Protein AF-A0A7S0SET0-F1 (afdb_monomer_lite)

Organism: NCBI:txid81844

InterPro domains:
  IPR011990 Tetratricopeptide-like helical domain superfamily [SSF48452] (62-204)

Sequence (221 aa):
MAGARSRDELARLFQETVQGADPFAAVDFGLEMAERFGADGELDTGGCMATLASLLLNREQPGDVARAAETSRAVLANLPAEMESSRYRVQYDLGVALTKIEEHGSSTLLEEALTVVDAMGGAGNDADRAELQVEVLEGVYNALVRSPQHAPVHALTERTCRTLVQLAPGDAKNNMNLGAILCVVGKVEDGLLSYRAALELMDKPAGRGGVTAAGKGELGG

Structure (mmCIF, N/CA/C/O backbone):
data_AF-A0A7S0SET0-F1
#
_entry.id   AF-A0A7S0SET0-F1
#
loop_
_atom_site.group_PDB
_atom_site.id
_atom_site.type_symbol
_atom_site.label_atom_id
_atom_site.label_alt_id
_atom_site.label_comp_id
_atom_site.label_asym_id
_atom_site.label_entity_id
_atom_site.label_seq_id
_atom_site.pdbx_PDB_ins_code
_atom_site.Cartn_x
_atom_site.Cartn_y
_atom_site.Cartn_z
_atom_site.occupancy
_atom_site.B_iso_or_equiv
_atom_site.auth_seq_id
_atom_site.auth_comp_id
_atom_site.auth_asym_id
_atom_site.auth_atom_id
_atom_site.pdbx_PDB_model_num
ATOM 1 N N . MET A 1 1 ? 21.779 -15.012 -33.484 1.00 40.44 1 MET A N 1
ATOM 2 C CA . MET A 1 1 ? 21.632 -14.573 -32.084 1.00 40.44 1 MET A CA 1
ATOM 3 C C . MET A 1 1 ? 21.218 -13.116 -32.128 1.00 40.44 1 MET A C 1
ATOM 5 O O . MET A 1 1 ? 21.983 -12.327 -32.667 1.00 40.44 1 MET A O 1
ATOM 9 N N . ALA A 1 2 ? 19.998 -12.776 -31.708 1.00 48.25 2 ALA A N 1
ATOM 10 C CA . ALA A 1 2 ? 19.618 -11.371 -31.563 1.00 48.25 2 ALA A CA 1
ATOM 11 C C . ALA A 1 2 ? 20.482 -10.760 -30.447 1.00 48.25 2 ALA A C 1
ATOM 13 O O . ALA A 1 2 ? 20.692 -11.413 -29.425 1.00 48.25 2 ALA A O 1
ATOM 14 N N . GLY A 1 3 ? 21.058 -9.579 -30.677 1.00 70.50 3 GLY A N 1
ATOM 15 C CA . GLY A 1 3 ? 21.868 -8.893 -29.669 1.00 70.50 3 GLY A CA 1
ATOM 16 C C . GLY A 1 3 ? 21.030 -8.574 -28.432 1.00 70.50 3 GLY A C 1
ATOM 17 O O . GLY A 1 3 ? 19.840 -8.292 -28.553 1.00 70.50 3 GLY A O 1
ATOM 18 N N . ALA A 1 4 ? 21.635 -8.648 -27.246 1.00 82.00 4 ALA A N 1
ATOM 19 C CA . ALA A 1 4 ? 20.960 -8.253 -26.016 1.00 82.00 4 ALA A CA 1
ATOM 20 C C . ALA A 1 4 ? 20.598 -6.759 -26.089 1.00 82.00 4 ALA A C 1
ATOM 22 O O . ALA A 1 4 ? 21.462 -5.938 -26.400 1.00 82.00 4 ALA A O 1
ATOM 23 N N . ARG A 1 5 ? 19.336 -6.420 -25.799 1.00 90.38 5 ARG A N 1
ATOM 24 C CA . ARG A 1 5 ? 18.814 -5.044 -25.880 1.00 90.38 5 ARG A CA 1
ATOM 25 C C . ARG A 1 5 ? 19.584 -4.097 -24.966 1.00 90.38 5 ARG A C 1
ATOM 27 O O . ARG A 1 5 ? 20.051 -4.523 -23.907 1.00 90.38 5 ARG A O 1
ATOM 34 N N . SER A 1 6 ? 19.740 -2.834 -25.341 1.00 90.38 6 SER A N 1
ATOM 35 C CA . SER A 1 6 ? 20.340 -1.847 -24.432 1.00 90.38 6 SER A CA 1
ATOM 36 C C . SER A 1 6 ? 19.351 -1.427 -23.335 1.00 90.38 6 SER A C 1
ATOM 38 O O . SER A 1 6 ? 18.155 -1.706 -23.423 1.00 90.38 6 SER A O 1
ATOM 40 N N . ARG A 1 7 ? 19.846 -0.742 -22.295 1.00 87.88 7 ARG A N 1
ATOM 41 C CA . ARG A 1 7 ? 18.993 -0.150 -21.252 1.00 87.88 7 ARG A CA 1
ATOM 42 C C . ARG A 1 7 ? 17.997 0.848 -21.853 1.00 87.88 7 ARG A C 1
ATOM 44 O O . ARG A 1 7 ? 16.806 0.730 -21.598 1.00 87.88 7 ARG A O 1
ATOM 51 N N . ASP A 1 8 ? 18.472 1.760 -22.700 1.00 89.19 8 ASP A N 1
ATOM 52 C CA . ASP A 1 8 ? 17.637 2.783 -23.347 1.00 89.19 8 ASP A CA 1
ATOM 53 C C . ASP A 1 8 ? 16.583 2.163 -24.269 1.00 89.19 8 ASP A C 1
ATOM 55 O O . ASP A 1 8 ? 15.448 2.630 -24.340 1.00 89.19 8 ASP A O 1
ATOM 59 N N . GLU A 1 9 ? 16.941 1.078 -24.962 1.00 91.69 9 GLU A N 1
ATOM 60 C CA . GLU A 1 9 ? 16.004 0.338 -25.801 1.00 91.69 9 GLU A CA 1
ATOM 61 C C . GLU A 1 9 ? 14.892 -0.299 -24.962 1.00 91.69 9 GLU A C 1
ATOM 63 O O . GLU A 1 9 ? 13.722 -0.166 -25.318 1.00 91.69 9 GLU A O 1
ATOM 68 N N . LEU A 1 10 ? 15.232 -0.938 -23.837 1.00 92.12 10 LEU A N 1
ATOM 69 C CA . LEU A 1 10 ? 14.243 -1.505 -22.917 1.00 92.12 10 LEU A CA 1
ATOM 70 C C . LEU A 1 10 ? 13.366 -0.427 -22.280 1.00 92.12 10 LEU A C 1
ATOM 72 O O . LEU A 1 10 ? 12.152 -0.601 -22.237 1.00 92.12 10 LEU A O 1
ATOM 76 N N . ALA A 1 11 ? 13.945 0.693 -21.839 1.00 91.06 11 ALA A N 1
ATOM 77 C CA . ALA A 1 11 ? 13.195 1.803 -21.258 1.00 91.06 11 ALA A CA 1
ATOM 78 C C . ALA A 1 11 ? 12.203 2.403 -22.266 1.00 91.06 11 ALA A C 1
ATOM 80 O O . ALA A 1 11 ? 11.038 2.619 -21.932 1.00 91.06 11 ALA A O 1
ATOM 81 N N . ARG A 1 12 ? 12.633 2.598 -23.518 1.00 92.31 12 ARG A N 1
ATOM 82 C CA . ARG A 1 12 ? 11.767 3.079 -24.599 1.00 92.31 12 ARG A CA 1
ATOM 83 C C . ARG A 1 12 ? 10.639 2.094 -24.901 1.00 92.31 12 ARG A C 1
ATOM 85 O O . ARG A 1 12 ? 9.482 2.499 -24.930 1.00 92.31 12 ARG A O 1
ATOM 92 N N . LEU A 1 13 ? 10.958 0.808 -25.085 1.00 93.88 13 LEU A N 1
ATOM 93 C CA . LEU A 1 13 ? 9.956 -0.235 -25.338 1.00 93.88 13 LEU A CA 1
ATOM 94 C C . LEU A 1 13 ? 8.954 -0.342 -24.187 1.00 93.88 13 LEU A C 1
ATOM 96 O O . LEU A 1 13 ? 7.755 -0.465 -24.428 1.00 93.88 13 LEU A O 1
ATOM 100 N N . PHE A 1 14 ? 9.432 -0.256 -22.946 1.00 94.25 14 PHE A N 1
ATOM 101 C CA . PHE A 1 14 ? 8.588 -0.233 -21.761 1.00 94.25 14 PHE A CA 1
ATOM 102 C C . PHE A 1 14 ? 7.607 0.943 -21.816 1.00 94.25 14 PHE A C 1
ATOM 104 O O . PHE A 1 14 ? 6.401 0.728 -21.778 1.00 94.25 14 PHE A O 1
ATOM 111 N N . GLN A 1 15 ? 8.102 2.173 -21.979 1.00 92.69 15 GLN A N 1
ATOM 112 C CA . GLN A 1 15 ? 7.270 3.382 -22.008 1.00 92.69 15 GLN A CA 1
ATOM 113 C C . GLN A 1 15 ? 6.252 3.379 -23.156 1.00 92.69 15 GLN A C 1
ATOM 115 O O . GLN A 1 15 ? 5.081 3.685 -22.930 1.00 92.69 15 GLN A O 1
ATOM 120 N N . GLU A 1 16 ? 6.673 2.996 -24.365 1.00 93.75 16 GLU A N 1
ATOM 121 C CA . GLU A 1 16 ? 5.787 2.867 -25.529 1.00 93.75 16 GLU A CA 1
ATOM 122 C C . GLU A 1 16 ? 4.676 1.836 -25.268 1.00 93.75 16 GLU A C 1
ATOM 124 O O . GLU A 1 16 ? 3.517 2.067 -25.612 1.00 93.75 16 GLU A O 1
ATOM 129 N N . THR A 1 17 ? 5.008 0.719 -24.612 1.00 94.31 17 THR A N 1
ATOM 130 C CA . THR A 1 17 ? 4.050 -0.361 -24.331 1.00 94.31 17 THR A CA 1
ATOM 131 C C . THR A 1 17 ? 3.086 -0.001 -23.203 1.00 94.31 17 THR A C 1
ATOM 133 O O . THR A 1 17 ? 1.896 -0.285 -23.314 1.00 94.31 17 THR A O 1
ATOM 136 N N . VAL A 1 18 ? 3.555 0.687 -22.155 1.00 92.56 18 VAL A N 1
ATOM 137 C CA . VAL A 1 18 ? 2.701 1.178 -21.057 1.00 92.56 18 VAL A CA 1
ATOM 138 C C . VAL A 1 18 ? 1.618 2.129 -21.567 1.00 92.56 18 VAL A C 1
ATOM 140 O O . VAL A 1 18 ? 0.501 2.114 -21.059 1.00 92.56 18 VAL A O 1
ATOM 143 N N . GLN A 1 19 ? 1.929 2.942 -22.579 1.00 90.12 19 GLN A N 1
ATOM 144 C CA . GLN A 1 19 ? 0.969 3.852 -23.215 1.00 90.12 19 GLN A CA 1
ATOM 145 C C . GLN A 1 19 ? 0.036 3.150 -24.220 1.00 90.12 19 GLN A C 1
ATOM 147 O O . GLN A 1 19 ? -0.867 3.784 -24.771 1.00 90.12 19 GLN A O 1
ATOM 152 N N . GLY A 1 20 ? 0.268 1.864 -24.490 1.00 90.62 20 GLY A N 1
ATOM 153 C CA . GLY A 1 20 ? -0.495 1.055 -25.430 1.00 90.62 20 GLY A CA 1
ATOM 154 C C . GLY A 1 20 ? -1.804 0.498 -24.860 1.00 90.62 20 GLY A C 1
ATOM 155 O O . GLY A 1 20 ? -2.230 0.814 -23.753 1.00 90.62 20 GLY A O 1
ATOM 156 N N . ALA A 1 21 ? -2.456 -0.364 -25.647 1.00 85.19 21 ALA A N 1
ATOM 157 C CA . ALA A 1 21 ? -3.740 -0.974 -25.286 1.00 85.19 21 ALA A CA 1
ATOM 158 C C . ALA A 1 21 ? -3.638 -2.037 -24.175 1.00 85.19 21 ALA A C 1
ATOM 160 O O . ALA A 1 21 ? -4.633 -2.304 -23.507 1.00 85.19 21 ALA A O 1
ATOM 161 N N . ASP A 1 22 ? -2.458 -2.638 -23.992 1.00 91.31 22 ASP A N 1
ATOM 162 C CA . ASP A 1 22 ? -2.174 -3.608 -22.932 1.00 91.31 22 ASP A CA 1
ATOM 163 C C . ASP A 1 22 ? -0.896 -3.204 -22.176 1.00 91.31 22 ASP A C 1
ATOM 165 O O . ASP A 1 22 ? 0.212 -3.572 -22.582 1.00 91.31 22 ASP A O 1
ATOM 169 N N . PRO A 1 23 ? -1.029 -2.448 -21.072 1.00 90.94 23 PRO A N 1
ATOM 170 C CA . PRO A 1 23 ? 0.111 -2.032 -20.264 1.00 90.94 23 PRO A CA 1
ATOM 171 C C . PRO A 1 23 ? 0.874 -3.204 -19.631 1.00 90.94 23 PRO A C 1
ATOM 173 O O . PRO A 1 23 ? 2.063 -3.071 -19.343 1.00 90.94 23 PRO A O 1
ATOM 176 N N . PHE A 1 24 ? 0.240 -4.367 -19.430 1.00 93.44 24 PHE A N 1
ATOM 177 C CA . PHE A 1 24 ? 0.895 -5.522 -18.809 1.00 93.44 24 PHE A CA 1
ATOM 178 C C . PHE A 1 24 ? 1.911 -6.191 -19.734 1.00 93.44 24 PHE A C 1
ATOM 180 O O . PHE A 1 24 ? 2.852 -6.819 -19.245 1.00 93.44 24 PHE A O 1
ATOM 187 N N . ALA A 1 25 ? 1.796 -5.993 -21.050 1.00 93.25 25 ALA A N 1
ATOM 188 C CA . ALA A 1 25 ? 2.812 -6.419 -22.008 1.00 93.25 25 ALA A CA 1
ATOM 189 C C . ALA A 1 25 ? 4.167 -5.718 -21.781 1.00 93.25 25 ALA A C 1
ATOM 191 O O . ALA A 1 25 ? 5.205 -6.227 -22.202 1.00 93.25 25 ALA A O 1
ATOM 192 N N . ALA A 1 26 ? 4.187 -4.576 -21.080 1.00 94.38 26 ALA A N 1
ATOM 193 C CA . ALA A 1 26 ? 5.421 -3.880 -20.733 1.00 94.38 26 ALA A CA 1
ATOM 194 C C . ALA A 1 26 ? 6.212 -4.584 -19.618 1.00 94.38 26 ALA A C 1
ATOM 196 O O . ALA A 1 26 ? 7.413 -4.346 -19.482 1.00 94.38 26 ALA A O 1
ATOM 197 N N . VAL A 1 27 ? 5.567 -5.449 -18.821 1.00 95.31 27 VAL A N 1
ATOM 198 C CA . VAL A 1 27 ? 6.183 -6.060 -17.633 1.00 95.31 27 VAL A CA 1
ATOM 199 C C . VAL A 1 27 ? 7.441 -6.842 -17.996 1.00 95.31 27 VAL A C 1
ATOM 201 O O . VAL A 1 27 ? 8.443 -6.702 -17.303 1.00 95.31 27 VAL A O 1
ATOM 204 N N . ASP A 1 28 ? 7.445 -7.578 -19.107 1.00 93.88 28 ASP A N 1
ATOM 205 C CA . ASP A 1 28 ? 8.613 -8.363 -19.523 1.00 93.88 28 ASP A CA 1
ATOM 206 C C . ASP A 1 28 ? 9.830 -7.476 -19.830 1.00 93.88 28 ASP A C 1
ATOM 208 O O . ASP A 1 28 ? 10.957 -7.826 -19.479 1.00 93.88 28 ASP A O 1
ATOM 212 N N . PHE A 1 29 ? 9.622 -6.293 -20.424 1.00 94.38 29 PHE A N 1
ATOM 213 C CA . PHE A 1 29 ? 10.710 -5.334 -20.651 1.00 94.38 29 PHE A CA 1
ATOM 214 C C . PHE A 1 29 ? 11.217 -4.737 -19.340 1.00 94.38 29 PHE A C 1
ATOM 216 O O . PHE A 1 29 ? 12.422 -4.555 -19.174 1.00 94.38 29 PHE A O 1
ATOM 223 N N . GLY A 1 30 ? 10.306 -4.446 -18.408 1.00 92.69 30 GLY A N 1
ATOM 224 C CA . GLY A 1 30 ? 10.656 -3.916 -17.096 1.00 92.69 30 GLY A CA 1
ATOM 225 C C . GLY A 1 30 ? 11.434 -4.929 -16.259 1.00 92.69 30 GLY A C 1
ATOM 226 O O . GLY A 1 30 ? 12.455 -4.574 -15.676 1.00 92.69 30 GLY A O 1
ATOM 227 N N . LEU A 1 31 ? 11.005 -6.194 -16.257 1.00 92.94 31 LEU A N 1
ATOM 228 C CA . LEU A 1 31 ? 11.699 -7.286 -15.575 1.00 92.94 31 LEU A CA 1
ATOM 229 C C . LEU A 1 31 ? 13.079 -7.537 -16.184 1.00 92.94 31 LEU A C 1
ATOM 231 O O . LEU A 1 31 ? 14.056 -7.574 -15.442 1.00 92.94 31 LEU A O 1
ATOM 235 N N . GLU A 1 32 ? 13.196 -7.616 -17.515 1.00 92.62 32 GLU A N 1
ATOM 236 C CA . GLU A 1 32 ? 14.508 -7.756 -18.163 1.00 92.62 32 GLU A CA 1
ATOM 237 C C . GLU A 1 32 ? 15.434 -6.584 -17.801 1.00 92.62 32 GLU A C 1
ATOM 239 O O . GLU A 1 32 ? 16.627 -6.772 -17.550 1.00 92.62 32 GLU A O 1
ATOM 244 N N . MET A 1 33 ? 14.895 -5.363 -17.766 1.00 90.69 33 MET A N 1
ATOM 245 C CA . MET A 1 33 ? 15.657 -4.177 -17.393 1.00 90.69 33 MET A CA 1
ATOM 246 C C . MET A 1 33 ? 16.134 -4.256 -15.937 1.00 90.69 33 MET A C 1
ATOM 248 O O . MET A 1 33 ? 17.319 -4.034 -15.691 1.00 90.69 33 MET A O 1
ATOM 252 N N . ALA A 1 34 ? 15.257 -4.630 -15.003 1.00 90.44 34 ALA A N 1
ATOM 253 C CA . ALA A 1 34 ? 15.587 -4.780 -13.587 1.00 90.44 34 ALA A CA 1
ATOM 254 C C . ALA A 1 34 ? 16.643 -5.875 -13.353 1.00 90.44 34 ALA A C 1
ATOM 256 O O . ALA A 1 34 ? 17.614 -5.658 -12.632 1.00 90.44 34 ALA A O 1
ATOM 257 N N . GLU A 1 35 ? 16.502 -7.028 -14.011 1.00 90.44 35 GLU A N 1
ATOM 258 C CA . GLU A 1 35 ? 17.430 -8.159 -13.891 1.00 90.44 35 GLU A CA 1
ATOM 259 C C . GLU A 1 35 ? 18.833 -7.831 -14.412 1.00 90.44 35 GLU A C 1
ATOM 261 O O . GLU A 1 35 ? 19.835 -8.274 -13.848 1.00 90.44 35 GLU A O 1
ATOM 266 N N . ARG A 1 36 ? 18.925 -7.066 -15.504 1.00 88.75 36 ARG A N 1
ATOM 267 C CA . ARG A 1 36 ? 20.204 -6.795 -16.177 1.00 88.75 36 ARG A CA 1
ATOM 268 C C . ARG A 1 36 ? 20.916 -5.558 -15.659 1.00 88.75 36 ARG A C 1
ATOM 270 O O . ARG A 1 36 ? 22.140 -5.485 -15.758 1.00 88.75 36 ARG A O 1
ATOM 277 N N . PHE A 1 37 ? 20.161 -4.572 -15.193 1.00 86.38 37 PHE A N 1
ATOM 278 C CA . PHE A 1 37 ? 20.684 -3.241 -14.907 1.00 86.38 37 PHE A CA 1
ATOM 279 C C . PHE A 1 37 ? 20.399 -2.748 -13.493 1.00 86.38 37 PHE A C 1
ATOM 281 O O . PHE A 1 37 ? 20.889 -1.669 -13.175 1.00 86.38 37 PHE A O 1
ATOM 288 N N . GLY A 1 38 ? 19.672 -3.525 -12.687 1.00 82.81 38 GLY A N 1
ATOM 289 C CA . GLY A 1 38 ? 19.207 -3.117 -11.369 1.00 82.81 38 GLY A CA 1
ATOM 290 C C . GLY A 1 38 ? 17.842 -2.431 -11.417 1.00 82.81 38 GLY A C 1
ATOM 291 O O . GLY A 1 38 ? 17.394 -1.933 -12.453 1.00 82.81 38 GLY A O 1
ATOM 292 N N . ALA A 1 39 ? 17.166 -2.445 -10.269 1.00 76.00 39 ALA A N 1
ATOM 293 C CA . ALA A 1 39 ? 15.942 -1.685 -10.013 1.00 76.00 39 ALA A CA 1
ATOM 294 C C . ALA A 1 39 ? 16.221 -0.384 -9.231 1.00 76.00 39 ALA A C 1
ATOM 296 O O . ALA A 1 39 ? 15.293 0.342 -8.875 1.00 76.00 39 ALA A O 1
ATOM 297 N N . ASP A 1 40 ? 17.490 -0.110 -8.928 1.00 65.94 40 ASP A N 1
ATOM 298 C CA . ASP A 1 40 ? 17.945 1.121 -8.304 1.00 65.94 40 ASP A CA 1
ATOM 299 C C . ASP A 1 40 ? 17.839 2.302 -9.277 1.00 65.94 40 ASP A C 1
ATOM 301 O O . ASP A 1 40 ? 18.143 2.212 -10.465 1.00 65.94 40 ASP A O 1
ATOM 305 N N . GLY A 1 41 ? 17.372 3.441 -8.767 1.00 54.09 41 GLY A N 1
ATOM 306 C CA . GLY A 1 41 ? 17.095 4.639 -9.560 1.00 54.09 41 GLY A CA 1
ATOM 307 C C . GLY A 1 41 ? 18.329 5.410 -10.034 1.00 54.09 41 GLY A C 1
ATOM 308 O O . GLY A 1 41 ? 18.194 6.588 -10.349 1.00 54.09 41 GLY A O 1
ATOM 309 N N . GLU A 1 42 ? 19.518 4.799 -10.086 1.00 56.00 42 GLU A N 1
ATOM 310 C CA . GLU A 1 42 ? 20.770 5.530 -10.323 1.00 56.00 42 GLU A CA 1
ATOM 311 C C . GLU A 1 42 ? 20.849 6.222 -11.696 1.00 56.00 42 GLU A C 1
ATOM 313 O O . GLU A 1 42 ? 21.627 7.157 -11.828 1.00 56.00 42 GLU A O 1
ATOM 318 N N . LEU A 1 43 ? 20.049 5.852 -12.705 1.00 53.66 43 LEU A N 1
ATOM 319 C CA . LEU A 1 43 ? 20.160 6.387 -14.073 1.00 53.66 43 LEU A CA 1
ATOM 320 C C . LEU A 1 43 ? 18.814 6.324 -14.821 1.00 53.66 43 LEU A C 1
ATOM 322 O O . LEU A 1 43 ? 18.500 5.271 -15.367 1.00 53.66 43 LEU A O 1
ATOM 326 N N . ASP A 1 44 ? 18.045 7.421 -14.867 1.00 65.25 44 ASP A N 1
ATOM 327 C CA . ASP A 1 44 ? 16.865 7.695 -15.730 1.00 65.25 44 ASP A CA 1
ATOM 328 C C . ASP A 1 44 ? 15.709 6.659 -15.772 1.00 65.25 44 ASP A C 1
ATOM 330 O O . ASP A 1 44 ? 14.658 6.909 -16.366 1.00 65.25 44 ASP A O 1
ATOM 334 N N . THR A 1 45 ? 15.838 5.507 -15.112 1.00 76.81 45 THR A N 1
ATOM 335 C CA . THR A 1 45 ? 14.884 4.386 -15.144 1.00 76.81 45 THR A CA 1
ATOM 336 C C . THR A 1 45 ? 13.986 4.321 -13.914 1.00 76.81 45 THR A C 1
ATOM 338 O O . THR A 1 45 ? 13.063 3.507 -13.893 1.00 76.81 45 THR A O 1
ATOM 341 N N . GLY A 1 46 ? 14.194 5.184 -12.912 1.00 83.75 46 GLY A N 1
ATOM 342 C CA . GLY A 1 46 ? 13.414 5.190 -11.667 1.00 83.75 46 GLY A CA 1
ATOM 343 C C . GLY A 1 46 ? 11.904 5.276 -11.911 1.00 83.75 46 GLY A C 1
ATOM 344 O O . GLY A 1 46 ? 11.130 4.537 -11.304 1.00 83.75 46 GLY A O 1
ATOM 345 N N . GLY A 1 47 ? 11.481 6.094 -12.882 1.00 87.44 47 GLY A N 1
ATOM 346 C CA . GLY A 1 47 ? 10.076 6.194 -13.287 1.00 87.44 47 GLY A CA 1
ATOM 347 C C . GLY A 1 47 ? 9.532 4.901 -13.907 1.00 87.44 47 GLY A C 1
ATOM 348 O O . GLY A 1 47 ? 8.409 4.492 -13.603 1.00 87.44 47 GLY A O 1
ATOM 349 N N . CYS A 1 48 ? 10.336 4.216 -14.727 1.00 91.06 48 CYS A N 1
ATOM 350 C CA . CYS A 1 48 ? 9.972 2.917 -15.292 1.00 91.06 48 CYS A CA 1
ATOM 351 C C . CYS A 1 48 ? 9.865 1.845 -14.202 1.00 91.06 48 CYS A C 1
ATOM 353 O O . CYS A 1 48 ? 8.920 1.067 -14.227 1.00 91.06 48 CYS A O 1
ATOM 355 N N . MET A 1 49 ? 10.776 1.832 -13.224 1.00 93.44 49 MET A N 1
ATOM 356 C CA . MET A 1 49 ? 10.755 0.863 -12.121 1.00 93.44 49 MET A CA 1
ATOM 357 C C . MET A 1 49 ? 9.586 1.087 -11.159 1.00 93.44 49 MET A C 1
ATOM 359 O O . MET A 1 49 ? 8.926 0.126 -10.772 1.00 93.44 49 MET A O 1
ATOM 363 N N . ALA A 1 50 ? 9.254 2.343 -10.844 1.00 92.38 50 ALA A N 1
ATOM 364 C CA . ALA A 1 50 ? 8.040 2.663 -10.093 1.00 92.38 50 ALA A CA 1
ATOM 365 C C . ALA A 1 50 ? 6.780 2.184 -10.837 1.00 92.38 50 ALA A C 1
ATOM 367 O O . ALA A 1 50 ? 5.908 1.540 -10.259 1.00 92.38 50 ALA A O 1
ATOM 368 N N . THR A 1 51 ? 6.718 2.425 -12.150 1.00 94.94 51 THR A N 1
ATOM 369 C CA . THR A 1 51 ? 5.600 1.958 -12.984 1.00 94.94 51 THR A CA 1
ATOM 370 C C . THR A 1 51 ? 5.545 0.430 -13.047 1.00 94.94 51 THR A C 1
ATOM 372 O O . THR A 1 51 ? 4.467 -0.149 -12.953 1.00 94.94 51 THR A O 1
ATOM 375 N N . LEU A 1 52 ? 6.695 -0.241 -13.164 1.00 95.94 52 LEU A N 1
ATOM 376 C CA . LEU A 1 52 ? 6.795 -1.699 -13.149 1.00 95.94 52 LEU A CA 1
ATOM 377 C C . LEU A 1 52 ? 6.238 -2.281 -11.847 1.00 95.94 52 LEU A C 1
ATOM 379 O O . LEU A 1 52 ? 5.450 -3.221 -11.909 1.00 95.94 52 LEU A O 1
ATOM 383 N N . ALA A 1 53 ? 6.599 -1.717 -10.691 1.00 95.69 53 ALA A N 1
ATOM 384 C CA . ALA A 1 53 ? 6.076 -2.166 -9.402 1.00 95.69 53 ALA A CA 1
ATOM 385 C C . ALA A 1 53 ? 4.541 -2.077 -9.351 1.00 95.69 53 ALA A C 1
ATOM 387 O O . ALA A 1 53 ? 3.881 -3.049 -8.980 1.00 95.69 53 ALA A O 1
ATOM 388 N N . SER A 1 54 ? 3.969 -0.965 -9.820 1.00 96.06 54 SER A N 1
ATOM 389 C CA . SER A 1 54 ? 2.515 -0.794 -9.913 1.00 96.06 54 SER A CA 1
ATOM 390 C C . SER A 1 54 ? 1.862 -1.802 -10.873 1.00 96.06 54 SER A C 1
ATOM 392 O O . SER A 1 54 ? 0.840 -2.409 -10.552 1.00 96.06 54 SER A O 1
ATOM 394 N N . LEU A 1 55 ? 2.460 -2.058 -12.043 1.00 96.56 55 LEU A N 1
ATOM 395 C CA . LEU A 1 55 ? 1.947 -3.059 -12.988 1.00 96.56 55 LEU A CA 1
ATOM 396 C C . LEU A 1 55 ? 1.981 -4.475 -12.404 1.00 96.56 55 LEU A C 1
ATOM 398 O O . LEU A 1 55 ? 1.020 -5.220 -12.574 1.00 96.56 55 LEU A O 1
ATOM 402 N N . LEU A 1 56 ? 3.048 -4.838 -11.688 1.00 96.25 56 LEU A N 1
ATOM 403 C CA . LEU A 1 56 ? 3.156 -6.128 -11.002 1.00 96.25 56 LEU A CA 1
ATOM 404 C C . LEU A 1 56 ? 2.049 -6.290 -9.948 1.00 96.25 56 LEU A C 1
ATOM 406 O O . LEU A 1 56 ? 1.392 -7.330 -9.902 1.00 96.25 56 LEU A O 1
ATOM 410 N N . LEU A 1 57 ? 1.772 -5.247 -9.157 1.00 94.19 57 LEU A N 1
ATOM 411 C CA . LEU A 1 57 ? 0.688 -5.269 -8.164 1.00 94.19 57 LEU A CA 1
ATOM 412 C C . LEU A 1 57 ? -0.702 -5.440 -8.767 1.00 94.19 57 LEU A C 1
ATOM 414 O O . LEU A 1 57 ? -1.562 -6.024 -8.113 1.00 94.19 57 LEU A O 1
ATOM 418 N N . ASN A 1 58 ? -0.919 -4.926 -9.977 1.00 93.94 58 ASN A N 1
ATOM 419 C CA . ASN A 1 58 ? -2.190 -5.042 -10.687 1.00 93.94 58 ASN A CA 1
ATOM 420 C C . ASN A 1 58 ? -2.322 -6.365 -11.458 1.00 93.94 58 ASN A C 1
ATOM 422 O O . ASN A 1 58 ? -3.435 -6.836 -11.682 1.00 93.94 58 ASN A O 1
ATOM 426 N N . ARG A 1 59 ? -1.202 -6.958 -11.886 1.00 93.62 59 ARG A N 1
ATOM 427 C CA . ARG A 1 59 ? -1.181 -8.215 -12.647 1.00 93.62 59 ARG A CA 1
ATOM 428 C C . ARG A 1 59 ? -1.419 -9.439 -11.761 1.00 93.62 59 ARG A C 1
ATOM 430 O O . ARG A 1 59 ? -1.996 -10.416 -12.232 1.00 93.62 59 ARG A O 1
ATOM 437 N N . GLU A 1 60 ? -0.967 -9.379 -10.508 1.00 86.56 60 GLU A N 1
ATOM 438 C CA . GLU A 1 60 ? -1.190 -10.391 -9.463 1.00 86.56 60 GLU A CA 1
ATOM 439 C C . GLU A 1 60 ? -0.821 -11.838 -9.862 1.00 86.56 60 GLU A C 1
ATOM 441 O O . GLU A 1 60 ? -1.433 -12.800 -9.393 1.00 86.56 60 GLU A O 1
ATOM 446 N N . GLN A 1 61 ? 0.202 -12.041 -10.703 1.00 91.00 61 GLN A N 1
ATOM 447 C CA . GLN A 1 61 ? 0.722 -13.391 -10.955 1.00 91.00 61 GLN A CA 1
ATOM 448 C C . GLN A 1 61 ? 1.601 -13.877 -9.788 1.00 91.00 61 GLN A C 1
ATOM 450 O O . GLN A 1 61 ? 2.135 -13.068 -9.021 1.00 91.00 61 GLN A O 1
ATOM 455 N N . PRO A 1 62 ? 1.805 -15.202 -9.635 1.00 90.94 62 PRO A N 1
ATOM 456 C CA . PRO A 1 62 ? 2.682 -15.742 -8.600 1.00 90.94 62 PRO A CA 1
ATOM 457 C C . PRO A 1 62 ? 4.075 -15.091 -8.600 1.00 90.94 62 PRO A C 1
ATOM 459 O O . PRO A 1 62 ? 4.805 -15.128 -9.591 1.00 90.94 62 PRO A O 1
ATOM 462 N N . GLY A 1 63 ? 4.450 -14.507 -7.460 1.00 90.19 63 GLY A N 1
ATOM 463 C CA . GLY A 1 63 ? 5.723 -13.806 -7.271 1.00 90.19 63 GLY A CA 1
ATOM 464 C C . GLY A 1 63 ? 5.728 -12.328 -7.678 1.00 90.19 63 GLY A C 1
ATOM 465 O O . GLY A 1 63 ? 6.702 -11.643 -7.374 1.00 90.19 63 GLY A O 1
ATOM 466 N N . ASP A 1 64 ? 4.668 -11.807 -8.303 1.00 93.88 64 ASP A N 1
ATOM 467 C CA . ASP A 1 64 ? 4.593 -10.391 -8.688 1.00 93.88 64 ASP A CA 1
ATOM 468 C C . ASP A 1 64 ? 4.605 -9.472 -7.472 1.00 93.88 64 ASP A C 1
ATOM 470 O O . ASP A 1 64 ? 5.347 -8.497 -7.448 1.00 93.88 64 ASP A O 1
ATOM 474 N N . VAL A 1 65 ? 3.841 -9.813 -6.433 1.00 93.31 65 VAL A N 1
ATOM 475 C CA . VAL A 1 65 ? 3.756 -9.002 -5.211 1.00 93.31 65 VAL A CA 1
ATOM 476 C C . VAL A 1 65 ? 5.126 -8.886 -4.528 1.00 93.31 65 VAL A C 1
ATOM 478 O O . VAL A 1 65 ? 5.534 -7.795 -4.133 1.00 93.31 65 VAL A O 1
ATOM 481 N N . ALA A 1 66 ? 5.874 -9.992 -4.439 1.00 92.81 66 ALA A N 1
ATOM 482 C CA . ALA A 1 66 ? 7.222 -9.993 -3.873 1.00 92.81 66 ALA A CA 1
A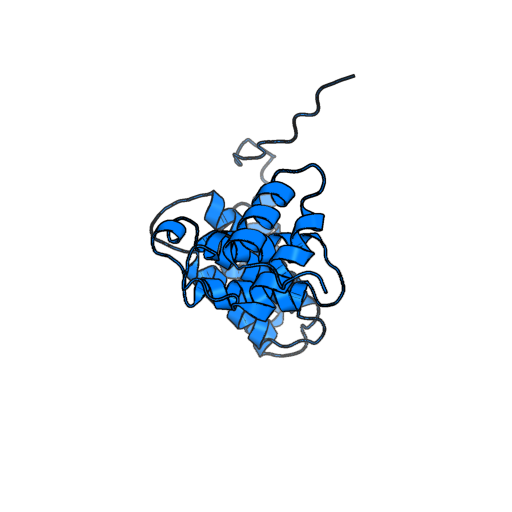TOM 483 C C . ALA A 1 66 ? 8.183 -9.119 -4.697 1.00 92.81 66 ALA A C 1
ATOM 485 O O . ALA A 1 66 ? 8.869 -8.261 -4.141 1.00 92.81 66 ALA A O 1
ATOM 486 N N . ARG A 1 67 ? 8.161 -9.264 -6.029 1.00 94.62 67 ARG A N 1
ATOM 487 C CA . ARG A 1 67 ? 8.968 -8.441 -6.942 1.00 94.62 67 ARG A CA 1
ATOM 488 C C . ARG A 1 67 ? 8.591 -6.965 -6.893 1.00 94.62 67 ARG A C 1
ATOM 490 O O . ARG A 1 67 ? 9.475 -6.117 -6.986 1.00 94.62 67 ARG A O 1
ATOM 497 N N . ALA A 1 68 ? 7.309 -6.645 -6.736 1.00 95.81 68 ALA A N 1
ATOM 498 C CA . ALA A 1 68 ? 6.847 -5.275 -6.578 1.00 95.81 68 ALA A CA 1
ATOM 499 C C . ALA A 1 68 ? 7.417 -4.653 -5.298 1.00 95.81 68 ALA A C 1
ATOM 501 O O . ALA A 1 68 ? 7.975 -3.563 -5.358 1.00 95.81 68 ALA A O 1
ATOM 502 N N . ALA A 1 69 ? 7.373 -5.367 -4.165 1.00 95.19 69 ALA A N 1
ATOM 503 C CA . ALA A 1 69 ? 7.970 -4.889 -2.917 1.00 95.19 69 ALA A CA 1
ATOM 504 C C . ALA A 1 69 ? 9.487 -4.665 -3.047 1.00 95.19 69 ALA A C 1
ATOM 506 O O . ALA A 1 69 ? 9.999 -3.627 -2.630 1.00 95.19 69 ALA A O 1
ATOM 507 N N . GLU A 1 70 ? 10.214 -5.613 -3.644 1.00 94.31 70 GLU A N 1
ATOM 508 C CA . GLU A 1 70 ? 11.659 -5.488 -3.887 1.00 94.31 70 GLU A CA 1
ATOM 509 C C . GLU A 1 70 ? 11.988 -4.293 -4.789 1.00 94.31 70 GLU A C 1
ATOM 511 O O . GLU A 1 70 ? 12.869 -3.494 -4.465 1.00 94.31 70 GLU A O 1
ATOM 516 N N . THR A 1 71 ? 11.232 -4.128 -5.876 1.00 94.75 71 THR A N 1
ATOM 517 C CA . THR A 1 71 ? 11.403 -3.035 -6.840 1.00 94.75 71 THR A CA 1
ATOM 518 C C . THR A 1 71 ? 11.106 -1.685 -6.189 1.00 94.75 71 THR A C 1
ATOM 520 O O . THR A 1 71 ? 11.925 -0.773 -6.276 1.00 94.75 71 THR A O 1
ATOM 523 N N . SER A 1 72 ? 9.992 -1.552 -5.462 1.00 95.62 72 SER A N 1
ATOM 524 C CA . SER A 1 72 ? 9.644 -0.312 -4.758 1.00 95.62 72 SER A CA 1
ATOM 525 C C . SER A 1 72 ? 10.680 0.062 -3.696 1.00 95.62 72 SER A C 1
ATOM 527 O O . SER A 1 72 ? 11.034 1.236 -3.586 1.00 95.62 72 SER A O 1
ATOM 529 N N . ARG A 1 73 ? 11.231 -0.908 -2.946 1.00 95.06 73 ARG A N 1
ATOM 530 C CA . ARG A 1 73 ? 12.338 -0.645 -2.006 1.00 95.06 73 ARG A CA 1
ATOM 531 C C . ARG A 1 73 ? 13.583 -0.127 -2.723 1.00 95.06 73 ARG A C 1
ATOM 533 O O . ARG A 1 73 ? 14.170 0.853 -2.268 1.00 95.06 73 ARG A O 1
ATOM 540 N N . ALA A 1 74 ? 13.971 -0.760 -3.831 1.00 92.31 74 ALA A N 1
ATOM 541 C CA . ALA A 1 74 ? 15.138 -0.353 -4.612 1.00 92.31 74 ALA A CA 1
ATOM 542 C C . ALA A 1 74 ? 14.984 1.071 -5.176 1.00 92.31 74 ALA A C 1
ATOM 544 O O . ALA A 1 74 ? 15.905 1.884 -5.066 1.00 92.31 74 ALA A O 1
ATOM 545 N N . VAL A 1 75 ? 13.794 1.403 -5.687 1.00 92.06 75 VAL A N 1
ATOM 546 C CA . VAL A 1 75 ? 13.465 2.754 -6.162 1.00 92.06 75 VAL A CA 1
ATOM 547 C C . VAL A 1 75 ? 13.510 3.768 -5.019 1.00 92.06 75 VAL A C 1
ATOM 549 O O . VAL A 1 75 ? 14.089 4.837 -5.180 1.00 92.06 75 VAL A O 1
ATOM 552 N N . LEU A 1 76 ? 12.940 3.454 -3.851 1.00 92.50 76 LEU A N 1
ATOM 553 C CA . LEU A 1 76 ? 12.919 4.373 -2.706 1.00 92.50 76 LEU A CA 1
ATOM 554 C C . LEU A 1 76 ? 14.307 4.637 -2.114 1.00 92.50 76 LEU A C 1
ATOM 556 O O . LEU A 1 76 ? 14.549 5.755 -1.646 1.00 92.50 76 LEU A O 1
ATOM 560 N N . ALA A 1 77 ? 15.191 3.634 -2.134 1.00 91.81 77 ALA A N 1
ATOM 561 C CA . ALA A 1 77 ? 16.563 3.741 -1.645 1.00 91.81 77 ALA A CA 1
ATOM 562 C C . ALA A 1 77 ? 17.401 4.725 -2.474 1.00 91.81 77 ALA A C 1
ATOM 564 O O . ALA A 1 77 ? 18.222 5.445 -1.913 1.00 91.81 77 ALA A O 1
ATOM 565 N N . ASN A 1 78 ? 17.148 4.791 -3.784 1.00 87.94 78 ASN A N 1
ATOM 566 C CA . ASN A 1 78 ? 17.875 5.629 -4.737 1.00 87.94 78 ASN A CA 1
ATOM 567 C C . ASN A 1 78 ? 16.901 6.477 -5.571 1.00 87.94 78 ASN A C 1
ATOM 569 O O . ASN A 1 78 ? 16.944 6.454 -6.800 1.00 87.94 78 ASN A O 1
ATOM 573 N N . LEU A 1 79 ? 15.977 7.182 -4.909 1.00 86.56 79 LEU A N 1
ATOM 574 C CA . LEU A 1 79 ? 14.937 7.946 -5.601 1.00 86.56 79 LEU A CA 1
ATOM 575 C C . LEU A 1 79 ? 15.531 9.210 -6.258 1.00 86.56 79 LEU A C 1
ATOM 577 O O . LEU A 1 79 ? 16.115 10.028 -5.542 1.00 86.56 79 LEU A O 1
ATOM 581 N N . PRO A 1 80 ? 15.346 9.420 -7.576 1.00 85.12 80 PRO A N 1
ATOM 582 C CA . PRO A 1 80 ? 15.768 10.648 -8.247 1.00 85.12 80 PRO A CA 1
ATOM 583 C C . PRO A 1 80 ? 15.087 11.893 -7.665 1.00 85.12 80 PRO A C 1
ATOM 585 O O . PRO A 1 80 ? 13.919 11.845 -7.269 1.00 85.12 80 PRO A O 1
ATOM 588 N N . ALA A 1 81 ? 15.788 13.030 -7.662 1.00 87.75 81 ALA A N 1
ATOM 589 C CA . ALA A 1 81 ? 15.284 14.282 -7.088 1.00 87.75 81 ALA A CA 1
ATOM 590 C C . ALA A 1 81 ? 13.990 14.766 -7.770 1.00 87.75 81 ALA A C 1
ATOM 592 O O . ALA A 1 81 ? 13.104 15.327 -7.126 1.00 87.75 81 ALA A O 1
ATOM 593 N N . GLU A 1 82 ? 13.845 14.499 -9.066 1.00 87.06 82 GLU A N 1
ATOM 594 C CA . GLU A 1 82 ? 12.673 14.835 -9.876 1.00 87.06 82 GLU A CA 1
ATOM 595 C C . GLU A 1 82 ? 11.432 14.037 -9.444 1.00 87.06 82 GLU A C 1
ATOM 597 O O . GLU A 1 82 ? 10.299 14.507 -9.576 1.00 87.06 82 GLU A O 1
ATOM 602 N N . MET A 1 83 ? 11.640 12.840 -8.889 1.00 87.75 83 MET A N 1
ATOM 603 C CA . MET A 1 83 ? 10.584 11.946 -8.415 1.00 87.75 83 MET A CA 1
ATOM 604 C C . MET A 1 83 ? 10.198 12.185 -6.955 1.00 87.75 83 MET A C 1
ATOM 606 O O . MET A 1 83 ? 9.230 11.584 -6.491 1.00 87.75 83 MET A O 1
ATOM 610 N N . GLU A 1 84 ? 10.885 13.074 -6.234 1.00 89.25 84 GLU A N 1
ATOM 611 C CA . GLU A 1 84 ? 10.623 13.331 -4.812 1.00 89.25 84 GLU A CA 1
ATOM 612 C C . GLU A 1 84 ? 9.164 13.747 -4.564 1.00 89.25 84 GLU A C 1
ATOM 614 O O . GLU A 1 84 ? 8.523 13.288 -3.620 1.00 89.25 84 GLU A O 1
ATOM 619 N N . SER A 1 85 ? 8.592 14.527 -5.488 1.00 87.38 85 SER A N 1
ATOM 620 C CA . SER A 1 85 ? 7.175 14.920 -5.465 1.00 87.38 85 SER A CA 1
ATOM 621 C C . SER A 1 85 ? 6.202 13.736 -5.505 1.00 87.38 85 SER A C 1
ATOM 623 O O . SER A 1 85 ? 5.083 13.855 -5.023 1.00 87.38 85 SER A O 1
ATOM 625 N N . SER A 1 86 ? 6.623 12.600 -6.064 1.00 87.19 86 SER A N 1
ATOM 626 C CA . SER A 1 86 ? 5.833 11.376 -6.228 1.00 87.19 86 SER A CA 1
ATOM 627 C C . SER A 1 86 ? 6.316 10.228 -5.334 1.00 87.19 86 SER A C 1
ATOM 629 O O . SER A 1 86 ? 5.810 9.112 -5.464 1.00 87.19 86 SER A O 1
ATOM 631 N N . ARG A 1 87 ? 7.249 10.476 -4.396 1.00 92.38 87 ARG A N 1
ATOM 632 C CA . ARG A 1 87 ? 7.770 9.464 -3.454 1.00 92.38 87 ARG A CA 1
ATOM 633 C C . ARG A 1 87 ? 6.648 8.700 -2.753 1.00 92.38 87 ARG A C 1
ATOM 635 O O . ARG A 1 87 ? 6.716 7.477 -2.642 1.00 92.38 87 ARG A O 1
ATOM 642 N N . TYR A 1 88 ? 5.606 9.415 -2.329 1.00 92.00 88 TYR A N 1
ATOM 643 C CA . TYR A 1 88 ? 4.470 8.840 -1.610 1.00 92.00 88 TYR A CA 1
ATOM 644 C C . TYR A 1 88 ? 3.702 7.790 -2.424 1.00 92.00 88 TYR A C 1
ATOM 646 O O . TYR A 1 88 ? 3.090 6.907 -1.836 1.00 92.00 88 TYR A O 1
ATOM 654 N N . ARG A 1 89 ? 3.754 7.836 -3.763 1.00 92.94 89 ARG A N 1
ATOM 655 C CA . ARG A 1 89 ? 3.121 6.822 -4.623 1.00 92.94 89 ARG A CA 1
ATOM 656 C C . ARG A 1 89 ? 3.916 5.520 -4.628 1.00 92.94 89 ARG A C 1
ATOM 658 O O . ARG A 1 89 ? 3.333 4.454 -4.509 1.00 92.94 89 ARG A O 1
ATOM 665 N N . VAL A 1 90 ? 5.246 5.613 -4.671 1.00 94.38 90 VAL A N 1
ATOM 666 C CA . VAL A 1 90 ? 6.122 4.433 -4.557 1.00 94.38 90 VAL A CA 1
ATOM 667 C C . VAL A 1 90 ? 6.044 3.837 -3.147 1.00 94.38 90 VAL A C 1
ATOM 669 O O . VAL A 1 90 ? 6.050 2.620 -2.980 1.00 94.38 90 VAL A O 1
ATOM 672 N N . GLN A 1 91 ? 5.924 4.691 -2.124 1.00 96.19 91 GLN A N 1
ATOM 673 C CA . GLN A 1 91 ? 5.625 4.269 -0.752 1.00 96.19 91 GLN A CA 1
ATOM 674 C C . GLN A 1 91 ? 4.275 3.551 -0.674 1.00 96.19 91 GLN A C 1
ATOM 676 O O . GLN A 1 91 ? 4.212 2.463 -0.117 1.00 96.19 91 GLN A O 1
ATOM 681 N N . TYR A 1 92 ? 3.221 4.100 -1.277 1.00 96.00 92 TYR A N 1
ATOM 682 C CA . TYR A 1 92 ? 1.922 3.435 -1.357 1.00 96.00 92 TYR A CA 1
ATOM 683 C C . TYR A 1 92 ? 2.025 2.041 -1.998 1.00 96.00 92 TYR A C 1
ATOM 685 O O . TYR A 1 92 ? 1.603 1.069 -1.374 1.00 96.00 92 TYR A O 1
ATOM 693 N N . ASP A 1 93 ? 2.665 1.916 -3.167 1.00 96.56 93 ASP A N 1
ATOM 694 C CA . ASP A 1 93 ? 2.841 0.622 -3.842 1.00 96.56 93 ASP A CA 1
ATOM 695 C C . ASP A 1 93 ? 3.600 -0.377 -2.947 1.00 96.56 93 ASP A C 1
ATOM 697 O O . ASP A 1 93 ? 3.196 -1.534 -2.813 1.00 96.56 93 ASP A O 1
ATOM 701 N N . LEU A 1 94 ? 4.671 0.063 -2.270 1.00 97.31 94 LEU A N 1
ATOM 702 C CA . LEU A 1 94 ? 5.378 -0.770 -1.291 1.00 97.31 94 LEU A CA 1
ATOM 703 C C . LEU A 1 94 ? 4.455 -1.198 -0.141 1.00 97.31 94 LEU A C 1
ATOM 705 O O . LEU A 1 94 ? 4.420 -2.376 0.206 1.00 97.31 94 LEU A O 1
ATOM 709 N N . GLY A 1 95 ? 3.694 -0.265 0.434 1.00 96.31 95 GLY A N 1
ATOM 710 C CA . GLY A 1 95 ? 2.741 -0.535 1.507 1.00 96.31 95 GLY A CA 1
ATOM 711 C C . GLY A 1 95 ? 1.718 -1.598 1.110 1.00 96.31 95 GLY A C 1
ATOM 712 O O . GLY A 1 95 ? 1.563 -2.595 1.814 1.00 96.31 95 GLY A O 1
ATOM 713 N N . VAL A 1 96 ? 1.090 -1.446 -0.059 1.00 95.19 96 VAL A N 1
ATOM 714 C CA . VAL A 1 96 ? 0.148 -2.432 -0.609 1.00 95.19 96 VAL A CA 1
ATOM 715 C C . VAL A 1 96 ? 0.828 -3.789 -0.794 1.00 95.19 96 VAL A C 1
ATOM 717 O O . VAL A 1 96 ? 0.293 -4.803 -0.340 1.00 95.19 96 VAL A O 1
ATOM 720 N N . ALA A 1 97 ? 2.022 -3.827 -1.393 1.00 94.81 97 ALA A N 1
ATOM 721 C CA . ALA A 1 97 ? 2.767 -5.067 -1.599 1.00 94.81 97 ALA A CA 1
ATOM 722 C C . ALA A 1 97 ? 3.012 -5.816 -0.277 1.00 94.81 97 ALA A C 1
ATOM 724 O O . ALA A 1 97 ? 2.739 -7.011 -0.179 1.00 94.81 97 ALA A O 1
ATOM 725 N N . LEU A 1 98 ? 3.460 -5.107 0.763 1.00 93.81 98 LEU A N 1
ATOM 726 C CA . LEU A 1 98 ? 3.749 -5.683 2.079 1.00 93.81 98 LEU A CA 1
ATOM 727 C C . LEU A 1 98 ? 2.508 -6.306 2.730 1.00 93.81 98 LEU A C 1
ATOM 729 O O . LEU A 1 98 ? 2.607 -7.386 3.309 1.00 93.81 98 LEU A O 1
ATOM 733 N N . THR A 1 99 ? 1.338 -5.674 2.584 1.00 91.62 99 THR A N 1
ATOM 734 C CA . THR A 1 99 ? 0.074 -6.221 3.115 1.00 91.62 99 THR A CA 1
ATOM 735 C C . THR A 1 99 ? -0.393 -7.477 2.379 1.00 91.62 99 THR A C 1
ATOM 737 O O . THR A 1 99 ? -1.072 -8.314 2.968 1.00 91.62 99 THR A O 1
ATOM 740 N N . LYS A 1 100 ? -0.019 -7.632 1.102 1.00 89.50 100 LYS A N 1
ATOM 741 C CA . LYS A 1 100 ? -0.385 -8.784 0.266 1.00 89.50 100 LYS A CA 1
ATOM 742 C C . LYS A 1 100 ? 0.585 -9.964 0.403 1.00 89.50 100 LYS A C 1
ATOM 744 O O . LYS A 1 100 ? 0.164 -11.099 0.221 1.00 89.50 100 LYS A O 1
ATOM 749 N N . ILE A 1 101 ? 1.864 -9.722 0.715 1.00 86.62 101 ILE A N 1
ATOM 750 C CA . ILE A 1 101 ? 2.872 -10.788 0.917 1.00 86.62 101 ILE A CA 1
ATOM 751 C C . ILE A 1 101 ? 2.574 -11.611 2.171 1.00 86.62 101 ILE A C 1
ATOM 753 O O . ILE A 1 101 ? 2.994 -12.765 2.270 1.00 86.62 101 ILE A O 1
ATOM 757 N N . GLU A 1 102 ? 1.880 -11.033 3.150 1.00 68.25 102 GLU A N 1
ATOM 758 C CA . GLU A 1 102 ? 1.628 -11.705 4.414 1.00 68.25 102 GLU A CA 1
ATOM 759 C C . GLU A 1 102 ? 0.605 -12.851 4.273 1.00 68.25 102 GLU A C 1
ATOM 761 O O . GLU A 1 102 ? -0.571 -12.726 4.598 1.00 68.25 102 GLU A O 1
ATOM 766 N N . GLU A 1 103 ? 1.075 -14.021 3.842 1.00 56.69 103 GLU A N 1
ATOM 767 C CA . GLU A 1 103 ? 0.317 -15.274 3.923 1.00 56.69 103 GLU A CA 1
ATOM 768 C C . GLU A 1 103 ? 0.587 -16.032 5.239 1.00 56.69 103 GLU A C 1
ATOM 770 O O . GLU A 1 103 ? -0.128 -16.983 5.561 1.00 56.69 103 GLU A O 1
ATOM 775 N N . HIS A 1 104 ? 1.595 -15.632 6.032 1.00 49.50 104 HIS A N 1
ATOM 776 C CA . HIS A 1 104 ? 2.122 -16.436 7.153 1.00 49.50 104 HIS A CA 1
ATOM 777 C C . HIS A 1 104 ? 2.350 -15.696 8.491 1.00 49.50 104 HIS A C 1
ATOM 779 O O . HIS A 1 104 ? 3.115 -16.177 9.326 1.00 49.50 104 HIS A O 1
ATOM 785 N N . GLY A 1 105 ? 1.678 -14.570 8.759 1.00 51.81 105 GLY A N 1
ATOM 786 C CA . GLY A 1 105 ? 1.652 -13.998 10.118 1.00 51.81 105 GLY A CA 1
ATOM 787 C C . GLY A 1 105 ? 2.943 -13.292 10.565 1.00 51.81 105 GLY A C 1
ATOM 788 O O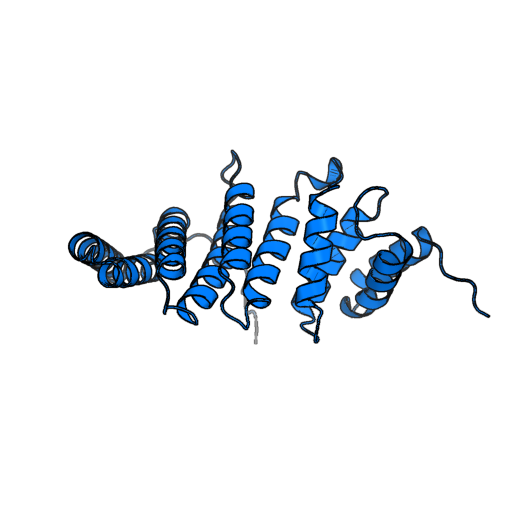 . GLY A 1 105 ? 3.252 -13.280 11.760 1.00 51.81 105 GLY A O 1
ATOM 789 N N . SER A 1 106 ? 3.742 -12.757 9.634 1.00 67.81 106 SER A N 1
ATOM 790 C CA . SER A 1 106 ? 4.993 -12.060 9.963 1.00 67.81 106 SER A CA 1
ATOM 791 C C . SER A 1 106 ? 4.728 -10.584 10.257 1.00 67.81 106 SER A C 1
ATOM 793 O O . SER A 1 106 ? 4.721 -9.753 9.348 1.00 67.81 106 SER A O 1
ATOM 795 N N . SER A 1 107 ? 4.596 -10.240 11.543 1.00 77.62 107 SER A N 1
ATOM 796 C CA . SER A 1 107 ? 4.349 -8.864 12.007 1.00 77.62 107 SER A CA 1
ATOM 797 C C . SER A 1 107 ? 5.384 -7.840 11.516 1.00 77.62 107 SER A C 1
ATOM 799 O O . SER A 1 107 ? 5.077 -6.657 11.425 1.00 77.62 107 SER A O 1
ATOM 801 N N . THR A 1 108 ? 6.584 -8.286 11.136 1.00 87.12 108 THR A N 1
ATOM 802 C CA . THR A 1 108 ? 7.669 -7.439 10.618 1.00 87.12 108 THR A CA 1
ATOM 803 C C . THR A 1 108 ? 7.323 -6.719 9.312 1.00 87.12 108 THR A C 1
ATOM 805 O O . THR A 1 108 ? 7.658 -5.547 9.167 1.00 87.12 108 THR A O 1
ATOM 808 N N . LEU A 1 109 ? 6.632 -7.373 8.370 1.00 89.38 109 LEU A N 1
ATOM 809 C CA . LEU A 1 109 ? 6.247 -6.737 7.100 1.00 89.38 109 LEU A CA 1
ATOM 810 C C . LEU A 1 109 ? 5.160 -5.681 7.318 1.00 89.38 109 LEU A C 1
ATOM 812 O O . LEU A 1 109 ? 5.140 -4.651 6.650 1.00 89.38 109 LEU A O 1
ATOM 816 N N . LEU A 1 110 ? 4.279 -5.913 8.289 1.00 90.75 110 LEU A N 1
ATOM 817 C CA . LEU A 1 110 ? 3.229 -4.969 8.658 1.00 90.75 110 LEU A CA 1
ATOM 818 C C . LEU A 1 110 ? 3.789 -3.777 9.444 1.00 90.75 110 LEU A C 1
ATOM 820 O O . LEU A 1 110 ? 3.338 -2.651 9.259 1.00 90.75 110 LEU A O 1
ATOM 824 N N . GLU A 1 111 ? 4.806 -3.993 10.279 1.00 92.38 111 GLU A N 1
ATOM 825 C CA . GLU A 1 111 ? 5.578 -2.914 10.907 1.00 92.38 111 GLU A CA 1
ATOM 826 C C . GLU A 1 111 ? 6.279 -2.035 9.865 1.00 92.38 111 GLU A C 1
ATOM 828 O O . GLU A 1 111 ? 6.265 -0.804 9.978 1.00 92.38 111 GLU A O 1
ATOM 833 N N . GLU A 1 112 ? 6.847 -2.652 8.827 1.00 94.12 112 GLU A N 1
ATOM 834 C CA . GLU A 1 112 ? 7.408 -1.927 7.690 1.00 94.12 112 GLU A CA 1
ATOM 835 C C . GLU A 1 112 ? 6.320 -1.139 6.949 1.00 94.12 112 GLU A C 1
ATOM 837 O O . GLU A 1 112 ? 6.493 0.059 6.735 1.00 94.12 112 GLU A O 1
ATOM 842 N N . ALA A 1 113 ? 5.168 -1.748 6.646 1.00 94.75 113 ALA A N 1
ATOM 843 C CA . ALA A 1 113 ? 4.053 -1.063 5.990 1.00 94.75 113 ALA A CA 1
ATOM 844 C C . ALA A 1 113 ? 3.572 0.158 6.795 1.00 94.75 113 ALA A C 1
ATOM 846 O O . ALA A 1 113 ? 3.341 1.226 6.231 1.00 94.75 113 ALA A O 1
ATOM 847 N N . LEU A 1 114 ? 3.499 0.049 8.124 1.00 94.44 114 LEU A N 1
ATOM 848 C CA . LEU A 1 114 ? 3.171 1.180 8.996 1.00 94.44 114 LEU A CA 1
ATOM 849 C C . LEU A 1 114 ? 4.251 2.270 8.983 1.00 94.44 114 LEU A C 1
ATOM 851 O O . LEU A 1 114 ? 3.929 3.453 9.016 1.00 94.44 114 LEU A O 1
ATOM 855 N N . THR A 1 115 ? 5.527 1.891 8.913 1.00 95.38 115 THR A N 1
ATOM 856 C CA . THR A 1 115 ? 6.640 2.848 8.783 1.00 95.38 115 THR A CA 1
ATOM 857 C C . THR A 1 115 ? 6.572 3.595 7.450 1.00 95.38 115 THR A C 1
ATOM 859 O O . THR A 1 115 ? 6.816 4.799 7.390 1.00 95.38 115 THR A O 1
ATOM 862 N N . VAL A 1 116 ? 6.197 2.891 6.381 1.00 95.06 116 VAL A N 1
ATOM 863 C CA . VAL A 1 116 ? 5.963 3.469 5.057 1.00 95.06 116 VAL A CA 1
ATOM 864 C C . VAL A 1 116 ? 4.801 4.466 5.098 1.00 95.06 116 VAL A C 1
ATOM 866 O O . VAL A 1 116 ? 4.958 5.582 4.608 1.00 95.06 116 VAL A O 1
ATOM 869 N N . VAL A 1 117 ? 3.685 4.119 5.749 1.00 94.44 117 VAL A N 1
ATOM 870 C CA . VAL A 1 117 ? 2.538 5.025 5.949 1.00 94.44 117 VAL A CA 1
ATOM 871 C C . VAL A 1 117 ? 2.939 6.285 6.714 1.00 94.44 117 VAL A C 1
ATOM 873 O O . VAL A 1 117 ? 2.574 7.384 6.298 1.00 94.44 117 VAL A O 1
ATOM 876 N N . ASP A 1 118 ? 3.708 6.160 7.797 1.00 92.75 118 ASP A N 1
ATOM 877 C CA . ASP A 1 118 ? 4.175 7.323 8.561 1.00 92.75 118 ASP A CA 1
ATOM 878 C C . ASP A 1 118 ? 5.042 8.246 7.691 1.00 92.75 118 ASP A C 1
ATOM 880 O O . ASP A 1 118 ? 4.897 9.467 7.736 1.00 92.75 118 ASP A O 1
ATOM 884 N N . ALA A 1 119 ? 5.899 7.672 6.841 1.00 91.94 119 ALA A N 1
ATOM 885 C CA . ALA A 1 119 ? 6.761 8.425 5.934 1.00 91.94 119 ALA A CA 1
ATOM 886 C C . ALA A 1 119 ? 6.000 9.124 4.789 1.00 91.94 119 ALA A C 1
ATOM 888 O O . ALA A 1 119 ? 6.523 10.082 4.217 1.00 91.94 119 ALA A O 1
ATOM 889 N N . MET A 1 120 ? 4.778 8.686 4.464 1.00 90.75 120 MET A N 1
ATOM 890 C CA . MET A 1 120 ? 3.886 9.395 3.534 1.00 90.75 120 MET A CA 1
ATOM 891 C C . MET A 1 120 ? 3.293 10.672 4.165 1.00 90.75 120 MET A C 1
ATOM 893 O O . MET A 1 120 ? 2.910 11.599 3.443 1.00 90.75 120 MET A O 1
ATOM 897 N N . GLY A 1 121 ? 3.241 10.739 5.503 1.00 74.94 121 GLY A N 1
ATOM 898 C CA . GLY A 1 121 ? 2.716 11.859 6.285 1.00 74.94 121 GLY A CA 1
ATOM 899 C C . GLY A 1 121 ? 3.694 13.035 6.364 1.00 74.94 121 GLY A C 1
ATOM 900 O O . GLY A 1 121 ? 4.438 13.177 7.330 1.00 74.94 121 GLY A O 1
ATOM 901 N N . GLY A 1 122 ? 3.700 13.892 5.341 1.00 65.81 122 GLY A N 1
ATOM 902 C CA . GLY A 1 122 ? 4.497 15.126 5.288 1.00 65.81 122 GLY A CA 1
ATOM 903 C C . GLY A 1 122 ? 3.709 16.399 5.631 1.00 65.81 122 GLY A C 1
ATOM 904 O O . GLY A 1 122 ? 2.487 16.387 5.748 1.00 65.81 122 GLY A O 1
ATOM 905 N N . ALA A 1 123 ? 4.411 17.531 5.763 1.00 44.09 123 ALA A N 1
ATOM 906 C CA . ALA A 1 123 ? 3.794 18.843 5.974 1.00 44.09 123 ALA A CA 1
ATOM 907 C C . ALA A 1 123 ? 3.033 19.304 4.715 1.00 44.09 123 ALA A C 1
ATOM 909 O O . ALA A 1 123 ? 3.619 19.856 3.787 1.00 44.09 123 ALA A O 1
ATOM 910 N N . GLY A 1 124 ? 1.726 19.065 4.690 1.00 56.75 124 GLY A N 1
ATOM 911 C CA . GLY A 1 124 ? 0.828 19.469 3.611 1.00 56.75 124 GLY A CA 1
ATOM 912 C C . GLY A 1 124 ? -0.450 18.640 3.648 1.00 56.75 124 GLY A C 1
ATOM 913 O O . GLY A 1 124 ? -0.397 17.433 3.856 1.00 56.75 124 GLY A O 1
ATOM 914 N N . ASN A 1 125 ? -1.604 19.286 3.489 1.00 54.97 125 ASN A N 1
ATOM 915 C CA . ASN A 1 125 ? -2.902 18.614 3.489 1.00 54.97 125 ASN A CA 1
ATOM 916 C C . ASN A 1 125 ? -3.239 18.130 2.068 1.00 54.97 125 ASN A C 1
ATOM 918 O O . ASN A 1 125 ? -4.163 18.642 1.437 1.00 54.97 125 ASN A O 1
ATOM 922 N N . ASP A 1 126 ? -2.439 17.198 1.549 1.00 76.06 126 ASP A N 1
ATOM 923 C CA . ASP A 1 126 ? -2.712 16.547 0.266 1.00 76.06 126 ASP A CA 1
ATOM 924 C C . ASP A 1 126 ? -3.706 15.412 0.525 1.00 76.06 126 ASP A C 1
ATOM 926 O O . ASP A 1 126 ? -3.316 14.326 0.955 1.00 76.06 126 ASP A O 1
ATOM 930 N N . ALA A 1 127 ? -4.996 15.681 0.302 1.00 76.94 127 ALA A N 1
ATOM 931 C CA . ALA A 1 127 ? -6.080 14.714 0.500 1.00 76.94 127 ALA A CA 1
ATOM 932 C C . ALA A 1 127 ? -5.787 13.361 -0.179 1.00 76.94 127 ALA A C 1
ATOM 934 O O . ALA A 1 127 ? -6.013 12.315 0.426 1.00 76.94 127 ALA A O 1
ATOM 935 N N . ASP A 1 128 ? -5.170 13.394 -1.363 1.00 82.50 128 ASP A N 1
ATOM 936 C CA . ASP A 1 128 ? -4.741 12.209 -2.110 1.00 82.50 128 ASP A CA 1
ATOM 937 C C . ASP A 1 128 ? -3.770 11.325 -1.304 1.00 82.50 128 ASP A C 1
ATOM 939 O O . ASP A 1 128 ? -3.854 10.102 -1.345 1.00 82.50 128 ASP A O 1
ATOM 943 N N . ARG A 1 129 ? -2.850 11.912 -0.523 1.00 87.44 129 ARG A N 1
ATOM 944 C CA . ARG A 1 129 ? -1.914 11.131 0.307 1.00 87.44 129 ARG A CA 1
ATOM 945 C C . ARG A 1 129 ? -2.625 10.474 1.476 1.00 87.44 129 ARG A C 1
ATOM 947 O O . ARG A 1 129 ? -2.330 9.322 1.779 1.00 87.44 129 ARG A O 1
ATOM 954 N N . ALA A 1 130 ? -3.547 11.193 2.114 1.00 88.25 130 ALA A N 1
ATOM 955 C CA . ALA A 1 130 ? -4.332 10.657 3.219 1.00 88.25 130 ALA A CA 1
ATOM 956 C C . ALA A 1 130 ? -5.209 9.482 2.759 1.00 88.25 130 ALA A C 1
ATOM 958 O O . ALA A 1 130 ? -5.299 8.482 3.466 1.00 88.25 130 ALA A O 1
ATOM 959 N N . GLU A 1 131 ? -5.791 9.565 1.560 1.00 90.62 131 GLU A N 1
ATOM 960 C CA . GLU A 1 131 ? -6.557 8.468 0.958 1.00 90.62 131 GLU A CA 1
ATOM 961 C C . GLU A 1 131 ? -5.683 7.226 0.727 1.00 90.62 131 GLU A C 1
ATOM 963 O O . GLU A 1 131 ? -6.029 6.134 1.179 1.00 90.62 131 GLU A O 1
ATOM 968 N N . LEU A 1 132 ? -4.494 7.396 0.140 1.00 93.44 132 LEU A N 1
ATOM 969 C CA . LEU A 1 132 ? -3.546 6.294 -0.060 1.00 93.44 132 LEU A CA 1
ATOM 970 C C . LEU A 1 132 ? -3.039 5.702 1.269 1.00 93.44 132 LEU A C 1
ATOM 972 O O . LEU A 1 132 ? -2.868 4.488 1.384 1.00 93.44 132 LEU A O 1
ATOM 976 N N . GLN A 1 133 ? -2.815 6.534 2.293 1.00 94.75 133 GLN A N 1
ATOM 977 C CA . GLN A 1 133 ? -2.470 6.060 3.638 1.00 94.75 133 GLN A CA 1
ATOM 978 C C . GLN A 1 133 ? -3.599 5.214 4.237 1.00 94.75 133 GLN A C 1
ATOM 980 O O . GLN A 1 133 ? -3.322 4.163 4.817 1.00 94.75 133 GLN A O 1
ATOM 985 N N . VAL A 1 134 ? -4.855 5.654 4.099 1.00 94.81 134 VAL A N 1
ATOM 986 C CA . VAL A 1 134 ? -6.031 4.909 4.570 1.00 94.81 134 VAL A CA 1
ATOM 987 C C . VAL A 1 134 ? -6.100 3.543 3.897 1.00 94.81 134 VAL A C 1
ATOM 989 O O . VAL A 1 134 ? -6.247 2.550 4.601 1.00 94.81 134 VAL A O 1
ATOM 992 N N . GLU A 1 135 ? -5.914 3.464 2.581 1.00 95.44 135 GLU A N 1
ATOM 993 C CA . GLU A 1 135 ? -5.961 2.188 1.860 1.00 95.44 135 GLU A CA 1
ATOM 994 C C . GLU A 1 135 ? -4.893 1.196 2.354 1.00 95.44 135 GLU A C 1
ATOM 996 O O . GLU A 1 135 ? -5.204 0.040 2.658 1.00 95.44 135 GLU A O 1
ATOM 1001 N N . VAL A 1 136 ? -3.643 1.646 2.519 1.00 96.44 136 VAL A N 1
ATOM 1002 C CA . VAL A 1 136 ? -2.573 0.789 3.060 1.00 96.44 136 VAL A CA 1
ATOM 1003 C C . VAL A 1 136 ? -2.902 0.349 4.488 1.00 96.44 136 VAL A C 1
ATOM 1005 O O . VAL A 1 136 ? -2.737 -0.824 4.822 1.00 96.44 136 VAL A O 1
ATOM 1008 N N . LEU A 1 137 ? -3.405 1.253 5.334 1.00 96.31 137 LEU A N 1
ATOM 1009 C CA . LEU A 1 137 ? -3.795 0.934 6.711 1.00 96.31 137 LEU A CA 1
ATOM 1010 C C . LEU A 1 137 ? -4.968 -0.050 6.781 1.00 96.31 137 LEU A C 1
ATOM 1012 O O . LEU A 1 137 ? -4.977 -0.912 7.661 1.00 96.31 137 LEU A O 1
ATOM 1016 N N . GLU A 1 138 ? -5.938 0.033 5.871 1.00 95.19 138 GLU A N 1
ATOM 1017 C CA . GLU A 1 138 ? -7.002 -0.966 5.759 1.00 95.19 138 GLU A CA 1
ATOM 1018 C C . GLU A 1 138 ? -6.440 -2.336 5.358 1.00 95.19 138 GLU A C 1
ATOM 1020 O O . GLU A 1 138 ? -6.838 -3.355 5.930 1.00 95.19 138 GLU A O 1
ATOM 1025 N N . GLY A 1 139 ? -5.473 -2.368 4.435 1.00 93.31 139 GLY A N 1
ATOM 1026 C CA . GLY A 1 139 ? -4.716 -3.572 4.088 1.00 93.31 139 GLY A CA 1
ATOM 1027 C C . GLY A 1 139 ? -4.000 -4.173 5.300 1.00 93.31 139 GLY A C 1
ATOM 1028 O O . GLY A 1 139 ? -4.180 -5.356 5.597 1.00 93.31 139 GLY A O 1
ATOM 1029 N N . VAL A 1 140 ? -3.265 -3.348 6.054 1.00 93.56 140 VAL A N 1
ATOM 1030 C CA . VAL A 1 140 ? -2.577 -3.753 7.291 1.00 93.56 140 VAL A CA 1
ATOM 1031 C C . VAL A 1 140 ? -3.574 -4.302 8.309 1.00 93.56 140 VAL A C 1
ATOM 1033 O O . VAL A 1 140 ? -3.363 -5.385 8.849 1.00 93.56 140 VAL A O 1
ATOM 1036 N N . TYR A 1 141 ? -4.684 -3.601 8.552 1.00 93.19 141 TYR A N 1
ATOM 1037 C CA . TYR A 1 141 ? -5.724 -4.052 9.476 1.00 93.19 141 TYR A CA 1
ATOM 1038 C C . TYR A 1 141 ? -6.274 -5.427 9.077 1.00 93.19 141 TYR A C 1
ATOM 1040 O O . TYR A 1 141 ? -6.338 -6.335 9.906 1.00 93.19 141 TYR A O 1
ATOM 1048 N N . ASN A 1 142 ? -6.626 -5.608 7.803 1.00 91.44 142 ASN A N 1
ATOM 1049 C CA . ASN A 1 142 ? -7.162 -6.872 7.302 1.00 91.44 142 ASN A CA 1
ATOM 1050 C C . ASN A 1 142 ? -6.173 -8.032 7.475 1.00 91.44 142 ASN A C 1
ATOM 1052 O O . ASN A 1 142 ? -6.591 -9.149 7.786 1.00 91.44 142 ASN A O 1
ATOM 1056 N N . ALA A 1 143 ? -4.881 -7.768 7.289 1.00 89.31 143 ALA A N 1
ATOM 1057 C CA . ALA A 1 143 ? -3.819 -8.749 7.459 1.00 89.31 143 ALA A CA 1
ATOM 1058 C C . ALA A 1 143 ? -3.645 -9.132 8.948 1.00 89.31 143 ALA A C 1
ATOM 1060 O O . ALA A 1 143 ? -3.737 -10.307 9.313 1.00 89.31 143 ALA A O 1
ATOM 1061 N N . LEU A 1 144 ? -3.584 -8.135 9.843 1.00 88.69 144 LEU A N 1
ATOM 1062 C CA . LEU A 1 144 ? -3.483 -8.334 11.297 1.00 88.69 144 LEU A CA 1
ATOM 1063 C C . LEU A 1 144 ? -4.650 -9.146 11.875 1.00 88.69 144 LEU A C 1
ATOM 1065 O O . LEU A 1 144 ? -4.444 -10.044 12.693 1.00 88.69 144 LEU A O 1
ATOM 1069 N N . VAL A 1 145 ? -5.884 -8.861 11.447 1.00 86.12 145 VAL A N 1
ATOM 1070 C CA . VAL A 1 145 ? -7.087 -9.531 11.973 1.00 86.12 145 VAL A CA 1
ATOM 1071 C C . VAL A 1 145 ? -7.185 -10.992 11.518 1.00 86.12 145 VAL A C 1
ATOM 1073 O O . VAL A 1 145 ? -7.818 -11.796 12.202 1.00 86.12 145 VAL A O 1
ATOM 1076 N N . ARG A 1 146 ? -6.528 -11.377 10.414 1.00 83.88 146 ARG A N 1
ATOM 1077 C CA . ARG A 1 146 ? -6.396 -12.791 10.008 1.00 83.88 146 ARG A CA 1
ATOM 1078 C C . ARG A 1 146 ? -5.402 -13.567 10.880 1.00 83.88 146 ARG A C 1
ATOM 1080 O O . ARG A 1 146 ? -5.521 -14.787 10.975 1.00 83.88 146 ARG A O 1
ATOM 1087 N N . SER A 1 147 ? -4.498 -12.874 11.575 1.00 75.50 147 SER A N 1
ATOM 1088 C CA . SER A 1 147 ? -3.425 -13.463 12.389 1.00 75.50 147 SER A CA 1
ATOM 1089 C C . SER A 1 147 ? -3.461 -13.047 13.879 1.00 75.50 147 SER A C 1
ATOM 1091 O O . SER A 1 147 ? -2.413 -12.767 14.460 1.00 75.50 147 SER A O 1
ATOM 1093 N N . PRO A 1 148 ? -4.616 -13.031 14.580 1.00 66.44 148 PRO A N 1
ATOM 1094 C CA . PRO A 1 148 ? -4.795 -12.241 15.805 1.00 66.44 148 PRO A CA 1
ATOM 1095 C C . PRO A 1 148 ? -4.153 -12.833 17.072 1.00 66.44 148 PRO A C 1
ATOM 1097 O O . PRO A 1 148 ? -4.250 -12.245 18.139 1.00 66.44 148 PRO A O 1
ATOM 1100 N N . GLN A 1 149 ? -3.528 -14.012 17.027 1.00 69.06 149 GLN A N 1
ATOM 1101 C CA . GLN A 1 149 ? -3.314 -14.809 18.248 1.00 69.06 149 GLN A CA 1
ATOM 1102 C C . GLN A 1 149 ? -2.169 -14.330 19.173 1.00 69.06 149 GLN A C 1
ATOM 1104 O O . GLN A 1 149 ? -1.908 -14.974 20.186 1.00 69.06 149 GLN A O 1
ATOM 1109 N N . HIS A 1 150 ? -1.452 -13.247 18.844 1.00 68.62 150 HIS A N 1
ATOM 1110 C CA . HIS A 1 150 ? -0.198 -12.872 19.519 1.00 68.62 150 HIS A CA 1
ATOM 1111 C C . HIS A 1 150 ? -0.200 -11.399 19.957 1.00 68.62 150 HIS A C 1
ATOM 1113 O O . HIS A 1 150 ? -0.675 -10.521 19.241 1.00 68.62 150 HIS A O 1
ATOM 1119 N N . ALA A 1 151 ? 0.392 -11.099 21.118 1.00 72.75 151 ALA A N 1
ATOM 1120 C CA . ALA A 1 151 ? 0.413 -9.745 21.685 1.00 72.75 151 ALA A CA 1
ATOM 1121 C C . ALA A 1 151 ? 1.002 -8.649 20.760 1.00 72.75 151 ALA A C 1
ATOM 1123 O O . ALA A 1 151 ? 0.423 -7.560 20.727 1.00 72.75 151 ALA A O 1
ATOM 1124 N N . PRO A 1 152 ? 2.077 -8.893 19.975 1.00 79.25 152 PRO A N 1
ATOM 1125 C CA . PRO A 1 152 ? 2.566 -7.911 19.002 1.00 79.25 152 PRO A CA 1
ATOM 1126 C C . PRO A 1 152 ? 1.501 -7.512 17.972 1.00 79.25 152 PRO A C 1
ATOM 1128 O O . PRO A 1 152 ? 1.352 -6.333 17.664 1.00 79.25 152 PRO A O 1
ATOM 1131 N N . VAL A 1 153 ? 0.683 -8.468 17.517 1.00 85.06 153 VAL A N 1
ATOM 1132 C CA . VAL A 1 153 ? -0.398 -8.222 16.549 1.00 85.06 153 VAL A CA 1
ATOM 1133 C C . VAL A 1 153 ? -1.464 -7.307 17.142 1.00 85.06 153 VAL A C 1
ATOM 1135 O O . VAL A 1 153 ? -1.934 -6.397 16.462 1.00 85.06 153 VAL A O 1
ATOM 1138 N N . HIS A 1 154 ? -1.807 -7.465 18.424 1.00 90.00 154 HIS A N 1
ATOM 1139 C CA . HIS A 1 154 ? -2.766 -6.574 19.077 1.00 90.00 154 HIS A CA 1
ATOM 1140 C C . HIS A 1 154 ? -2.270 -5.128 19.168 1.00 90.00 154 HIS A C 1
ATOM 1142 O O . HIS A 1 154 ? -3.037 -4.203 18.904 1.00 90.00 154 HIS A O 1
ATOM 1148 N N . ALA A 1 155 ? -0.992 -4.924 19.504 1.00 90.75 155 ALA A N 1
ATOM 1149 C CA . ALA A 1 155 ? -0.403 -3.589 19.575 1.00 90.75 155 ALA A CA 1
ATOM 1150 C C . ALA A 1 155 ? -0.389 -2.902 18.199 1.00 90.75 155 ALA A C 1
ATOM 1152 O O . ALA A 1 155 ? -0.762 -1.732 18.085 1.00 90.75 155 ALA A O 1
ATOM 1153 N N . LEU A 1 156 ? -0.029 -3.643 17.145 1.00 91.62 156 LEU A N 1
ATOM 1154 C CA . LEU A 1 156 ? -0.090 -3.147 15.769 1.00 91.62 156 LEU A CA 1
ATOM 1155 C C . LEU A 1 156 ? -1.530 -2.866 15.330 1.00 91.62 156 LEU A C 1
ATOM 1157 O O . LEU A 1 156 ? -1.781 -1.850 14.684 1.00 91.62 156 LEU A O 1
ATOM 1161 N N . THR A 1 157 ? -2.488 -3.707 15.728 1.00 93.94 157 THR A N 1
ATOM 1162 C CA . THR A 1 157 ? -3.911 -3.524 15.398 1.00 93.94 157 THR A CA 1
ATOM 1163 C C . THR A 1 157 ? -4.466 -2.273 16.071 1.00 93.94 157 THR A C 1
ATOM 1165 O O . THR A 1 157 ? -5.124 -1.469 15.412 1.00 93.94 157 THR A O 1
ATOM 1168 N N . GLU A 1 158 ? -4.156 -2.055 17.355 1.00 95.00 158 GLU A N 1
ATOM 1169 C CA . GLU A 1 158 ? -4.545 -0.838 18.074 1.00 95.00 158 GLU A CA 1
ATOM 1170 C C . GLU A 1 158 ? -3.948 0.407 17.404 1.00 95.00 158 GLU A C 1
ATOM 1172 O O . GLU A 1 158 ? -4.688 1.350 17.120 1.00 95.00 158 GLU A O 1
ATOM 1177 N N . ARG A 1 159 ? -2.640 0.406 17.099 1.00 95.12 159 ARG A N 1
ATOM 1178 C CA . ARG A 1 159 ? -1.976 1.514 16.387 1.00 95.12 159 ARG A CA 1
ATOM 1179 C C . ARG A 1 159 ? -2.664 1.809 15.053 1.00 95.12 159 ARG A C 1
ATOM 1181 O O . ARG A 1 159 ? -3.038 2.952 14.814 1.00 95.12 159 ARG A O 1
ATOM 1188 N N . THR A 1 160 ? -2.880 0.780 14.236 1.00 96.06 160 THR A N 1
ATOM 1189 C CA . THR A 1 160 ? -3.518 0.890 12.913 1.00 96.06 160 THR A CA 1
ATOM 1190 C C . THR A 1 160 ? -4.915 1.505 13.021 1.00 96.06 160 THR A C 1
ATOM 1192 O O . THR A 1 160 ? -5.219 2.475 12.329 1.00 96.06 160 THR A O 1
ATOM 1195 N N . CYS A 1 161 ? -5.748 1.013 13.946 1.00 97.38 161 CYS A N 1
ATOM 1196 C CA . CYS A 1 161 ? -7.100 1.541 14.149 1.00 97.38 161 CYS A CA 1
ATOM 1197 C C . CYS A 1 161 ? -7.088 3.001 14.625 1.00 97.38 161 CYS A C 1
ATOM 1199 O O . CYS A 1 161 ? -7.911 3.799 14.182 1.00 97.38 161 CYS A O 1
ATOM 1201 N N . ARG A 1 162 ? -6.153 3.376 15.510 1.00 97.31 162 ARG A N 1
ATOM 1202 C CA . ARG A 1 162 ? -6.016 4.768 15.967 1.00 97.31 162 ARG A CA 1
ATOM 1203 C C . ARG A 1 162 ? -5.654 5.705 14.817 1.00 97.31 162 ARG A C 1
ATOM 1205 O O . ARG A 1 162 ? -6.264 6.766 14.713 1.00 97.31 162 ARG A O 1
ATOM 1212 N N . THR A 1 163 ? -4.721 5.311 13.951 1.00 95.69 163 THR A N 1
ATOM 1213 C CA . THR A 1 163 ? -4.346 6.113 12.778 1.00 95.69 163 THR A CA 1
ATOM 1214 C C . THR A 1 163 ? -5.508 6.234 11.789 1.00 95.69 163 THR A C 1
ATOM 1216 O O . THR A 1 163 ? -5.791 7.333 11.319 1.00 95.69 163 THR A O 1
ATOM 1219 N N . LEU A 1 164 ? -6.255 5.153 11.537 1.00 96.19 164 LEU A N 1
ATOM 1220 C CA . LEU A 1 164 ? -7.453 5.188 10.686 1.00 96.19 164 LEU A CA 1
ATOM 1221 C C . LEU A 1 164 ? -8.530 6.150 11.216 1.00 96.19 164 LEU A C 1
ATOM 1223 O O . LEU A 1 164 ? -9.096 6.920 10.444 1.00 96.19 164 LEU A O 1
ATOM 1227 N N . VAL A 1 165 ? -8.779 6.171 12.531 1.00 96.31 165 VAL A N 1
ATOM 1228 C CA . VAL A 1 165 ? -9.706 7.139 13.153 1.00 96.31 165 VAL A CA 1
ATOM 1229 C C . VAL A 1 165 ? -9.216 8.584 12.992 1.00 96.31 165 VAL A C 1
ATOM 1231 O O . VAL A 1 165 ? -10.033 9.490 12.853 1.00 96.31 165 VAL A O 1
ATOM 1234 N N . GLN A 1 166 ? -7.902 8.823 12.997 1.00 93.62 166 GLN A N 1
ATOM 1235 C CA . GLN A 1 166 ? -7.339 10.164 12.799 1.00 93.62 166 GLN A CA 1
ATOM 1236 C C . GLN A 1 166 ? -7.439 10.637 11.345 1.00 93.62 166 GLN A C 1
ATOM 1238 O O . GLN A 1 166 ? -7.786 11.794 11.115 1.00 93.62 166 GLN A O 1
ATOM 1243 N N . LEU A 1 167 ? -7.146 9.762 10.378 1.00 91.44 167 LEU A N 1
ATOM 1244 C CA . LEU A 1 167 ? -7.169 10.094 8.949 1.00 91.44 167 LEU A CA 1
ATOM 1245 C C . LEU A 1 167 ? -8.594 10.157 8.380 1.00 91.44 167 LEU A C 1
ATOM 1247 O O . LEU A 1 167 ? -8.878 10.990 7.524 1.00 91.44 167 LEU A O 1
ATOM 1251 N N . ALA A 1 168 ? -9.502 9.317 8.882 1.00 90.56 168 ALA A N 1
ATOM 1252 C CA . ALA A 1 168 ? -10.892 9.239 8.443 1.00 90.56 168 ALA A CA 1
ATOM 1253 C C . ALA A 1 168 ? -11.861 9.288 9.647 1.00 90.56 168 ALA A C 1
ATOM 1255 O O . ALA A 1 168 ? -12.551 8.307 9.940 1.00 90.56 168 ALA A O 1
ATOM 1256 N N . PRO A 1 169 ? -11.963 10.437 10.350 1.00 90.88 169 PRO A N 1
ATOM 1257 C CA . PRO A 1 169 ? -12.747 10.561 11.586 1.00 90.88 169 PRO A CA 1
ATOM 1258 C C . PRO A 1 169 ? -14.262 10.420 11.388 1.00 90.88 169 PRO A C 1
ATOM 1260 O O . PRO A 1 169 ? -14.995 10.231 12.357 1.00 90.88 169 PRO A O 1
ATOM 1263 N N . GLY A 1 170 ? -14.745 10.536 10.147 1.00 91.25 170 GLY A N 1
ATOM 1264 C CA . GLY A 1 170 ? -16.154 10.358 9.793 1.00 91.25 170 GLY A CA 1
ATOM 1265 C C . GLY A 1 170 ? -16.570 8.905 9.558 1.00 91.25 170 GLY A C 1
ATOM 1266 O O . GLY A 1 170 ? -17.762 8.648 9.405 1.00 91.25 170 GLY A O 1
ATOM 1267 N N . ASP A 1 171 ? -15.626 7.962 9.528 1.00 92.44 171 ASP A N 1
ATOM 1268 C CA . ASP A 1 171 ? -15.930 6.556 9.287 1.00 92.44 171 ASP A CA 1
ATOM 1269 C C . ASP A 1 171 ? -16.231 5.822 10.605 1.00 92.44 171 ASP A C 1
ATOM 1271 O O . ASP A 1 171 ? -15.368 5.612 11.468 1.00 92.44 171 ASP A O 1
ATOM 1275 N N . ALA A 1 172 ? -17.489 5.409 10.762 1.00 94.88 172 ALA A N 1
ATOM 1276 C CA . ALA A 1 172 ? -17.943 4.657 11.923 1.00 94.88 172 ALA A CA 1
ATOM 1277 C C . ALA A 1 172 ? -17.230 3.299 12.061 1.00 94.88 172 ALA A C 1
ATOM 1279 O O . ALA A 1 172 ? -16.962 2.870 13.186 1.00 94.88 172 ALA A O 1
ATOM 1280 N N . LYS A 1 173 ? -16.864 2.649 10.945 1.00 95.38 173 LYS A N 1
ATOM 1281 C CA . LYS A 1 173 ? -16.162 1.354 10.929 1.00 95.38 173 LYS A CA 1
ATOM 1282 C C . LYS A 1 173 ? -14.826 1.446 11.664 1.00 95.38 173 LYS A C 1
ATOM 1284 O O . LYS A 1 173 ? -14.505 0.563 12.457 1.00 95.38 173 LYS A O 1
ATOM 1289 N N . ASN A 1 174 ? -14.085 2.540 11.487 1.00 95.19 174 ASN A N 1
ATOM 1290 C CA . ASN A 1 174 ? -12.791 2.744 12.147 1.00 95.19 174 ASN A CA 1
ATOM 1291 C C . ASN A 1 174 ? -12.931 2.822 13.673 1.00 95.19 174 ASN A C 1
ATOM 1293 O O . ASN A 1 174 ? -12.147 2.218 14.408 1.00 95.19 174 ASN A O 1
ATOM 1297 N N . ASN A 1 175 ? -13.980 3.489 14.158 1.00 96.88 175 ASN A N 1
ATOM 1298 C CA . ASN A 1 175 ? -14.297 3.548 15.584 1.00 96.88 175 ASN A CA 1
ATOM 1299 C C . ASN A 1 175 ? -14.767 2.188 16.135 1.00 96.88 175 ASN A C 1
ATOM 1301 O O . ASN A 1 175 ? -14.385 1.814 17.243 1.00 96.88 175 ASN A O 1
ATOM 1305 N N . MET A 1 176 ? -15.531 1.406 15.362 1.00 96.62 176 MET A N 1
ATOM 1306 C CA . MET A 1 176 ? -15.901 0.036 15.751 1.00 96.62 176 MET A CA 1
ATOM 1307 C C . MET A 1 176 ? -14.672 -0.869 15.875 1.00 96.62 176 MET A 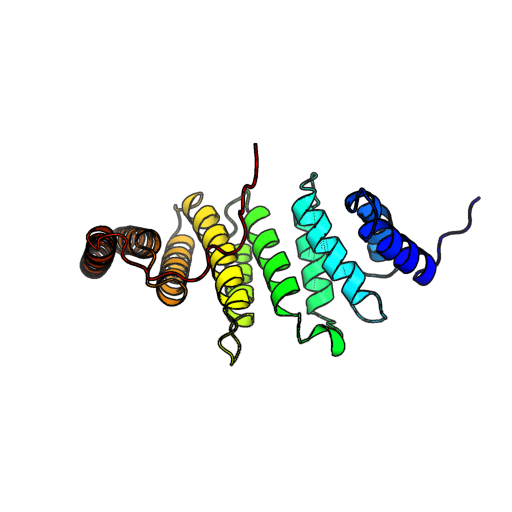C 1
ATOM 1309 O O . MET A 1 176 ? -14.528 -1.582 16.867 1.00 96.62 176 MET A O 1
ATOM 1313 N N . ASN A 1 177 ? -13.769 -0.809 14.897 1.00 96.19 177 ASN A N 1
ATOM 1314 C CA . ASN A 1 177 ? -12.549 -1.611 14.873 1.00 96.19 177 ASN A CA 1
ATOM 1315 C C . ASN A 1 177 ? -11.621 -1.261 16.045 1.00 96.19 177 ASN A C 1
ATOM 1317 O O . ASN A 1 177 ? -11.110 -2.165 16.711 1.00 96.19 177 ASN A O 1
ATOM 1321 N N . LEU A 1 178 ? -11.466 0.035 16.348 1.00 97.62 178 LEU A N 1
ATOM 1322 C CA . LEU A 1 178 ? -10.729 0.495 17.525 1.00 97.62 178 LEU A CA 1
ATOM 1323 C C . LEU A 1 178 ? -11.377 -0.008 18.825 1.00 97.62 178 LEU A C 1
ATOM 1325 O O . LEU A 1 178 ? -10.682 -0.520 19.700 1.00 97.62 178 LEU A O 1
ATOM 1329 N N . GLY A 1 179 ? -12.706 0.073 18.933 1.00 97.50 179 GLY A N 1
ATOM 1330 C CA . GLY A 1 179 ? -13.441 -0.434 20.092 1.00 97.50 179 GLY A CA 1
ATOM 1331 C C . GLY A 1 179 ? -13.216 -1.927 20.331 1.00 97.50 179 GLY A C 1
ATOM 1332 O O . GLY A 1 179 ? -12.943 -2.350 21.457 1.00 97.50 179 GLY A O 1
ATOM 1333 N N . ALA A 1 180 ? -13.258 -2.722 19.261 1.00 95.25 180 ALA A N 1
ATOM 1334 C CA . ALA A 1 180 ? -13.041 -4.162 19.317 1.00 95.25 180 ALA A CA 1
ATOM 1335 C C . ALA A 1 180 ? -11.653 -4.516 19.851 1.00 95.25 180 ALA A C 1
ATOM 1337 O O . ALA A 1 180 ? -11.546 -5.289 20.808 1.00 95.25 180 ALA A O 1
ATOM 1338 N N . ILE A 1 181 ? -10.595 -3.925 19.286 1.00 95.31 181 ILE A N 1
ATOM 1339 C CA . ILE A 1 181 ? -9.234 -4.245 19.721 1.00 95.31 181 ILE A CA 1
ATOM 1340 C C . ILE A 1 181 ? -8.954 -3.756 21.146 1.00 95.31 181 ILE A C 1
ATOM 1342 O O . ILE A 1 181 ? -8.308 -4.471 21.909 1.00 95.31 181 ILE A O 1
ATOM 1346 N N . LEU A 1 182 ? -9.497 -2.602 21.551 1.00 96.56 182 LEU A N 1
ATOM 1347 C CA . LEU A 1 182 ? -9.361 -2.088 22.919 1.00 96.56 182 LEU A CA 1
ATOM 1348 C C . LEU A 1 182 ? -9.981 -3.032 23.953 1.00 96.56 182 LEU A C 1
ATOM 1350 O O . LEU A 1 182 ? -9.357 -3.312 24.978 1.00 96.56 182 LEU A O 1
ATOM 1354 N N . CYS A 1 183 ? -11.157 -3.594 23.664 1.00 95.00 183 CYS A N 1
ATOM 1355 C CA . CYS A 1 183 ? -11.764 -4.620 24.510 1.00 95.00 183 CYS A CA 1
ATOM 1356 C C . CYS A 1 183 ? -10.899 -5.887 24.593 1.00 95.00 183 CYS A C 1
ATOM 1358 O O . CYS A 1 183 ? -10.712 -6.419 25.686 1.00 95.00 183 CYS A O 1
ATOM 1360 N N . VAL A 1 184 ? -10.339 -6.345 23.467 1.00 91.88 184 VAL A N 1
ATOM 1361 C CA . VAL A 1 184 ? -9.461 -7.531 23.416 1.00 91.88 184 VAL A CA 1
ATOM 1362 C C . VAL A 1 184 ? -8.208 -7.350 24.279 1.00 91.88 184 VAL A C 1
ATOM 1364 O O . VAL A 1 184 ? -7.806 -8.284 24.970 1.00 91.88 184 VAL A O 1
ATOM 1367 N N . VAL A 1 185 ? -7.614 -6.152 24.303 1.00 92.62 185 VAL A N 1
ATOM 1368 C CA . VAL A 1 185 ? -6.427 -5.853 25.131 1.00 92.62 185 VAL A CA 1
ATOM 1369 C C . VAL A 1 185 ? -6.762 -5.417 26.565 1.00 92.62 185 VAL A C 1
ATOM 1371 O O . VAL A 1 185 ? -5.877 -4.979 27.298 1.00 92.62 185 VAL A O 1
ATOM 1374 N N . GLY A 1 186 ? -8.028 -5.524 26.985 1.00 94.44 186 GLY A N 1
ATOM 1375 C CA . GLY A 1 186 ? -8.477 -5.229 28.351 1.00 94.44 186 GLY A CA 1
ATOM 1376 C C . GLY A 1 186 ? -8.744 -3.749 28.656 1.00 94.44 186 GLY A C 1
ATOM 1377 O O . GLY A 1 186 ? -9.108 -3.419 29.783 1.00 94.44 186 GLY A O 1
ATOM 1378 N N . LYS A 1 187 ? -8.632 -2.852 27.669 1.00 96.88 187 LYS A N 1
ATOM 1379 C CA . LYS A 1 187 ? -8.979 -1.421 27.772 1.00 96.88 187 LYS A CA 1
ATOM 1380 C C . LYS A 1 187 ? -10.475 -1.207 27.503 1.00 96.88 187 LYS A C 1
ATOM 1382 O O . LYS A 1 187 ? -10.865 -0.487 26.588 1.00 96.88 187 LYS A O 1
ATOM 1387 N N . VAL A 1 188 ? -11.324 -1.881 28.278 1.00 97.56 188 VAL A N 1
ATOM 1388 C CA . VAL A 1 188 ? -12.772 -1.981 28.008 1.00 97.56 188 VAL A CA 1
ATOM 1389 C C . VAL A 1 188 ? -13.468 -0.618 28.000 1.00 97.56 188 VAL A C 1
ATOM 1391 O O . VAL A 1 188 ? -14.282 -0.366 27.118 1.00 97.56 188 VAL A O 1
ATOM 1394 N N . GLU A 1 189 ? -13.132 0.278 28.932 1.00 98.12 189 GLU A N 1
ATOM 1395 C CA . GLU A 1 189 ? -13.753 1.610 28.997 1.00 98.12 189 GLU A CA 1
ATOM 1396 C C . GLU A 1 189 ? -13.445 2.454 27.754 1.00 98.12 189 GLU A C 1
ATOM 1398 O O . GLU A 1 189 ? -14.355 3.026 27.153 1.00 98.12 189 GLU A O 1
ATOM 1403 N N . ASP A 1 190 ? -12.188 2.455 27.298 1.00 97.94 190 ASP A N 1
ATOM 1404 C CA . ASP A 1 190 ? -11.809 3.122 26.048 1.00 97.94 190 ASP A CA 1
ATOM 1405 C C . ASP A 1 190 ? -12.531 2.485 24.850 1.00 97.94 190 ASP A C 1
ATOM 1407 O O . ASP A 1 190 ? -12.998 3.187 23.954 1.00 97.94 190 ASP A O 1
ATOM 1411 N N . GLY A 1 191 ? -12.678 1.155 24.854 1.00 98.19 191 GLY A N 1
ATOM 1412 C CA . GLY A 1 191 ? -13.406 0.435 23.813 1.00 98.19 191 GLY A CA 1
ATOM 1413 C C . GLY A 1 191 ? -14.886 0.822 23.740 1.00 98.19 191 GLY A C 1
ATOM 1414 O O . GLY A 1 191 ? -15.418 1.051 22.652 1.00 98.19 191 GLY A O 1
ATOM 1415 N N . LEU A 1 192 ? -15.545 0.976 24.893 1.00 98.06 192 LEU A N 1
ATOM 1416 C CA . LEU A 1 192 ? -16.922 1.468 24.980 1.00 98.06 192 LEU A CA 1
ATOM 1417 C C . LEU A 1 192 ? -17.053 2.904 24.463 1.00 98.06 192 LEU A C 1
ATOM 1419 O O . LEU A 1 192 ? -18.040 3.208 23.792 1.00 98.06 192 LEU A O 1
ATOM 1423 N N . LEU A 1 193 ? -16.077 3.777 24.734 1.00 97.81 193 LEU A N 1
ATOM 1424 C CA . LEU A 1 193 ? -16.056 5.132 24.176 1.00 97.81 193 LEU A CA 1
ATOM 1425 C C . LEU A 1 193 ? -15.960 5.106 22.645 1.00 97.81 193 LEU A C 1
ATOM 1427 O O . LEU A 1 193 ? -16.728 5.802 21.982 1.00 97.81 193 LEU A O 1
ATOM 1431 N N . SER A 1 194 ? -15.092 4.266 22.075 1.00 97.62 194 SER A N 1
ATOM 1432 C CA . SER A 1 194 ? -14.991 4.108 20.618 1.00 97.62 194 SER A CA 1
ATOM 1433 C C . SER A 1 194 ? -16.280 3.558 20.000 1.00 97.62 194 SER A C 1
ATOM 1435 O O . SER A 1 194 ? -16.752 4.086 18.994 1.00 97.62 194 SER A O 1
ATOM 1437 N N . TYR A 1 195 ? -16.927 2.567 20.622 1.00 97.81 195 TYR A N 1
ATOM 1438 C CA . TYR A 1 195 ? -18.224 2.083 20.139 1.00 97.81 195 TYR A CA 1
ATOM 1439 C C . TYR A 1 195 ? -19.324 3.147 20.202 1.00 97.81 195 TYR A C 1
ATOM 1441 O O . TYR A 1 195 ? -20.130 3.238 19.277 1.00 97.81 195 TYR A O 1
ATOM 1449 N N . ARG A 1 196 ? -19.355 3.982 21.249 1.00 97.31 196 ARG A N 1
ATOM 1450 C CA . ARG A 1 196 ? -20.296 5.112 21.327 1.00 97.31 196 ARG A CA 1
ATOM 1451 C C . ARG A 1 196 ? -20.053 6.121 20.209 1.00 97.31 196 ARG A C 1
ATOM 1453 O O . ARG A 1 196 ? -21.009 6.490 19.538 1.00 97.31 196 ARG A O 1
ATOM 1460 N N . ALA A 1 197 ? -18.798 6.485 19.949 1.00 96.00 197 ALA A N 1
ATOM 1461 C CA . ALA A 1 197 ? -18.450 7.373 18.840 1.00 96.00 197 ALA A CA 1
ATOM 1462 C C . ALA A 1 197 ? -18.893 6.799 17.480 1.00 96.00 197 ALA A C 1
ATOM 1464 O O . ALA A 1 197 ? -19.432 7.525 16.647 1.00 96.00 197 ALA A O 1
ATOM 1465 N N . ALA A 1 198 ? -18.737 5.488 17.265 1.00 96.25 198 ALA A N 1
ATOM 1466 C CA . ALA A 1 198 ? -19.236 4.829 16.059 1.00 96.25 198 ALA A CA 1
ATOM 1467 C C . ALA A 1 198 ? -20.766 4.933 15.925 1.00 96.25 198 ALA A C 1
ATOM 1469 O O . ALA A 1 198 ? -21.268 5.251 14.849 1.00 96.25 198 ALA A O 1
ATOM 1470 N N . LEU A 1 199 ? -21.509 4.692 17.012 1.00 95.56 199 LEU A N 1
ATOM 1471 C CA . LEU A 1 199 ? -22.971 4.819 17.031 1.00 95.56 199 LEU A CA 1
ATOM 1472 C C . LEU A 1 199 ? -23.419 6.259 16.763 1.00 95.56 199 LEU A C 1
ATOM 1474 O O . LEU A 1 199 ? -24.328 6.467 15.968 1.00 95.56 199 LEU A O 1
ATOM 1478 N N . GLU A 1 200 ? -22.748 7.252 17.347 1.00 94.44 200 GLU A N 1
ATOM 1479 C CA . GLU A 1 200 ? -23.017 8.672 17.086 1.00 94.44 200 GLU A CA 1
ATOM 1480 C C . GLU A 1 200 ? -22.775 9.064 15.622 1.00 94.44 200 GLU A C 1
ATOM 1482 O O . GLU A 1 200 ? -23.447 9.953 15.104 1.00 94.44 200 GLU A O 1
ATOM 1487 N N . LEU A 1 201 ? -21.819 8.428 14.936 1.00 93.62 201 LEU A N 1
ATOM 1488 C CA . LEU A 1 201 ? -21.591 8.634 13.503 1.00 93.62 201 LEU A CA 1
ATOM 1489 C C . LEU A 1 201 ? -22.669 7.961 12.644 1.00 93.62 201 LEU A C 1
ATOM 1491 O O . LEU A 1 201 ? -23.082 8.542 11.645 1.00 93.62 201 LEU A O 1
ATOM 1495 N N . MET A 1 202 ? -23.141 6.775 13.039 1.00 89.31 202 MET A N 1
ATOM 1496 C CA . MET A 1 202 ? -24.201 6.038 12.336 1.00 89.31 202 MET A CA 1
ATOM 1497 C C . MET A 1 202 ? -25.593 6.660 12.514 1.00 89.31 202 MET A C 1
ATOM 1499 O O . MET A 1 202 ? -26.420 6.565 11.611 1.00 89.31 202 MET A O 1
ATOM 1503 N N . ASP A 1 203 ? -25.849 7.299 13.657 1.00 81.62 203 ASP A N 1
ATOM 1504 C CA . ASP A 1 203 ? -27.128 7.951 13.971 1.00 81.62 203 ASP A CA 1
ATOM 1505 C C . ASP A 1 203 ? -27.253 9.351 13.337 1.00 81.62 203 ASP A C 1
ATOM 1507 O O . ASP A 1 203 ? -28.320 9.969 13.336 1.00 81.62 203 ASP A O 1
ATOM 1511 N N . LYS A 1 204 ? -26.171 9.867 12.734 1.00 71.69 204 LYS A N 1
ATOM 1512 C CA . LYS A 1 204 ? -26.250 11.075 11.910 1.00 71.69 204 LYS A CA 1
ATOM 1513 C C . LYS A 1 204 ? -26.990 10.729 10.613 1.00 71.69 204 LYS A C 1
ATOM 1515 O O . LYS A 1 204 ? -26.506 9.892 9.850 1.00 71.69 204 LYS A O 1
ATOM 1520 N N . PRO A 1 205 ? -28.125 11.385 10.296 1.00 55.97 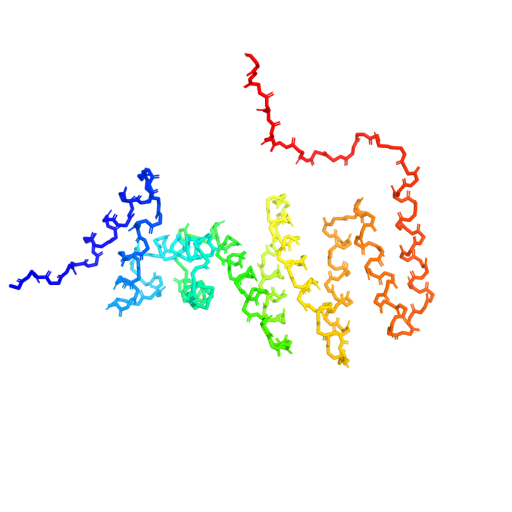205 PRO A N 1
ATOM 1521 C CA . PRO A 1 205 ? -28.725 11.243 8.974 1.00 55.97 205 PRO A CA 1
ATOM 1522 C C . PRO A 1 205 ? -27.672 11.620 7.931 1.00 55.97 205 PRO A C 1
ATOM 1524 O O . PRO A 1 205 ? -26.906 12.553 8.171 1.00 55.97 205 PRO A O 1
ATOM 1527 N N . ALA A 1 206 ? -27.628 10.904 6.800 1.00 55.34 206 ALA A N 1
ATOM 1528 C CA . ALA A 1 206 ? -26.688 11.125 5.697 1.00 55.34 206 ALA A CA 1
ATOM 1529 C C . ALA A 1 206 ? -26.833 12.546 5.109 1.00 55.34 206 ALA A C 1
ATOM 1531 O O . ALA A 1 206 ? -27.433 12.773 4.061 1.00 55.34 206 ALA A O 1
ATOM 1532 N N . GLY A 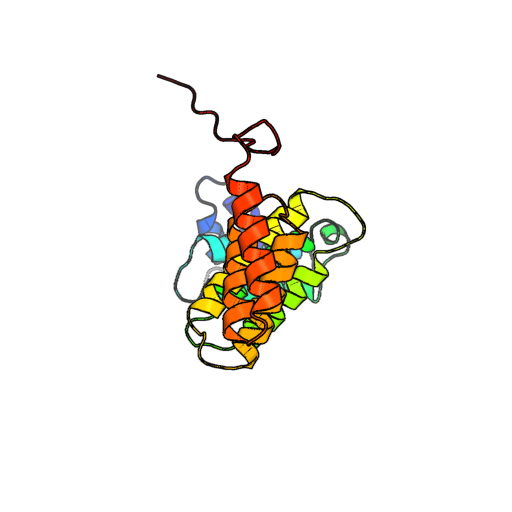1 207 ? -26.320 13.536 5.827 1.00 43.88 207 GLY A N 1
ATOM 1533 C CA . GLY A 1 207 ? -26.319 14.939 5.483 1.00 43.88 207 GLY A CA 1
ATOM 1534 C C . GLY A 1 207 ? -24.924 15.297 5.022 1.00 43.88 207 GLY A C 1
ATOM 1535 O O . GLY A 1 207 ? -24.026 15.391 5.849 1.00 43.88 207 GLY A O 1
ATOM 1536 N N . ARG A 1 208 ? -24.761 15.453 3.701 1.00 47.25 208 ARG A N 1
ATOM 1537 C CA . ARG A 1 208 ? -23.680 16.194 3.018 1.00 47.25 208 ARG A CA 1
ATOM 1538 C C . ARG A 1 208 ? -22.474 16.522 3.914 1.00 47.25 208 ARG A C 1
ATOM 1540 O O . ARG A 1 208 ? -22.421 17.596 4.506 1.00 47.25 208 ARG A O 1
ATOM 1547 N N . GLY A 1 209 ? -21.502 15.617 3.965 1.00 42.19 209 GLY A N 1
ATOM 1548 C CA . GLY A 1 209 ? -20.289 15.814 4.763 1.00 42.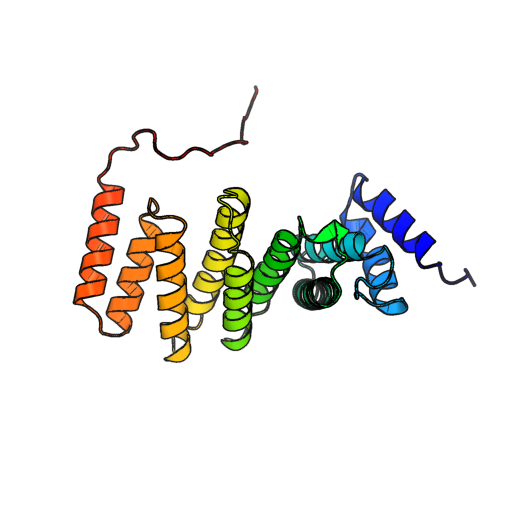19 209 GLY A CA 1
ATOM 1549 C C . GLY A 1 209 ? -19.055 15.051 4.283 1.00 42.19 209 GLY A C 1
ATOM 1550 O O . GLY A 1 209 ? -18.102 14.946 5.040 1.00 42.19 209 GLY A O 1
ATOM 1551 N N . GLY A 1 210 ? -19.058 14.535 3.051 1.00 36.81 210 GLY A N 1
ATOM 1552 C CA . GLY A 1 210 ? -17.894 13.904 2.426 1.00 36.81 210 GLY A CA 1
ATOM 1553 C C . GLY A 1 210 ? -17.818 14.283 0.950 1.00 36.81 210 GLY A C 1
ATOM 1554 O O . GLY A 1 210 ? -18.452 13.663 0.103 1.00 36.81 210 GLY A O 1
ATOM 1555 N N . VAL A 1 211 ? -17.093 15.353 0.645 1.00 45.34 211 VAL A N 1
ATOM 1556 C CA . VAL A 1 211 ? -16.445 15.528 -0.664 1.00 45.34 211 VAL A CA 1
ATOM 1557 C C . VAL A 1 211 ? -15.226 14.593 -0.555 1.00 45.34 211 VAL A C 1
ATOM 1559 O O . VAL A 1 211 ? -14.479 14.766 0.397 1.00 45.34 211 VAL A O 1
ATOM 1562 N N . THR A 1 212 ? -15.038 13.503 -1.303 1.00 41.81 212 THR A N 1
ATOM 1563 C CA . THR A 1 212 ? -15.102 13.301 -2.757 1.00 41.81 212 THR A CA 1
ATOM 1564 C C . THR A 1 212 ? -15.540 11.868 -3.122 1.00 41.81 212 THR A C 1
ATOM 1566 O O . THR A 1 212 ? -14.728 10.957 -3.208 1.00 41.81 212 THR A O 1
ATOM 1569 N N . ALA A 1 213 ? -16.811 11.668 -3.477 1.00 43.88 213 ALA A N 1
ATOM 1570 C CA . ALA A 1 213 ? -17.169 10.662 -4.481 1.00 43.88 213 ALA A CA 1
ATOM 1571 C C . ALA A 1 213 ? -17.082 11.339 -5.857 1.00 43.88 213 ALA A C 1
ATOM 1573 O O . ALA A 1 213 ? -18.093 11.717 -6.450 1.00 43.88 213 ALA A O 1
ATOM 1574 N N . ALA A 1 214 ? -15.860 11.595 -6.323 1.00 43.78 214 ALA A N 1
ATOM 1575 C CA . ALA A 1 214 ? -15.618 12.040 -7.686 1.00 43.78 214 ALA A CA 1
ATOM 1576 C C . ALA A 1 214 ? -15.280 10.806 -8.529 1.00 43.78 214 ALA A C 1
ATOM 1578 O O . ALA A 1 214 ? -14.230 10.204 -8.347 1.00 43.78 214 ALA A O 1
ATOM 1579 N N . GLY A 1 215 ? -16.173 10.438 -9.453 1.00 40.59 215 GLY A N 1
ATOM 1580 C CA . GLY A 1 215 ? -15.791 9.604 -10.596 1.00 40.59 215 GLY A CA 1
ATOM 1581 C C . GLY A 1 215 ? -16.463 8.241 -10.762 1.00 40.59 215 GLY A C 1
ATOM 1582 O O . GLY A 1 215 ? -15.803 7.317 -11.215 1.00 40.59 215 GLY A O 1
ATOM 1583 N N . LYS A 1 216 ? -17.770 8.100 -10.516 1.00 41.69 216 LYS A N 1
ATOM 1584 C CA . LYS A 1 216 ? -18.582 7.135 -11.287 1.00 41.69 216 LYS A CA 1
ATOM 1585 C C . LYS A 1 216 ? -19.841 7.816 -11.806 1.00 41.69 216 LYS A C 1
ATOM 1587 O O . LYS A 1 216 ? -20.939 7.638 -11.296 1.00 41.69 216 LYS A O 1
ATOM 1592 N N . GLY A 1 217 ? -19.633 8.667 -12.808 1.00 35.94 217 GLY A N 1
ATOM 1593 C CA . GLY A 1 217 ? -20.696 9.110 -13.697 1.00 35.94 217 GLY A CA 1
ATOM 1594 C C . GLY A 1 217 ? -20.998 7.996 -14.687 1.00 35.94 217 GLY A C 1
ATOM 1595 O O . GLY A 1 217 ? -20.371 7.913 -15.737 1.00 35.94 217 GLY A O 1
ATOM 1596 N N . GLU A 1 218 ? -21.947 7.140 -14.329 1.00 41.78 218 GLU A N 1
ATOM 1597 C CA . GLU A 1 218 ? -22.748 6.412 -15.304 1.00 41.78 218 GLU A CA 1
ATOM 1598 C C . GLU A 1 218 ? -23.605 7.425 -16.076 1.00 41.78 218 GLU A C 1
ATOM 1600 O O . GLU A 1 218 ? -24.459 8.089 -15.494 1.00 41.78 218 GLU A O 1
ATOM 1605 N N . LEU A 1 219 ? -23.368 7.543 -17.382 1.00 39.91 219 LEU A N 1
ATOM 1606 C CA . LEU A 1 219 ? -24.308 8.034 -18.396 1.00 39.91 219 LEU A CA 1
ATOM 1607 C C . LEU A 1 219 ? -23.941 7.289 -19.697 1.00 39.91 219 LEU A C 1
ATOM 1609 O O . LEU A 1 219 ? -22.774 7.275 -20.069 1.00 39.91 219 LEU A O 1
ATOM 1613 N N . GLY A 1 220 ? -24.838 6.638 -20.430 1.00 37.78 220 GLY A N 1
ATOM 1614 C CA . GLY A 1 220 ? -26.290 6.619 -20.350 1.00 37.78 220 GLY A CA 1
ATOM 1615 C C . GLY A 1 220 ? -26.873 5.447 -21.145 1.00 37.78 220 GLY A C 1
ATOM 1616 O O . GLY A 1 220 ? -26.134 4.615 -21.676 1.00 37.78 220 GLY A O 1
ATOM 1617 N N . GLY A 1 221 ? -28.207 5.383 -21.135 1.00 33.78 221 GLY A N 1
ATOM 1618 C CA . GLY A 1 221 ? -29.010 4.423 -21.896 1.00 33.78 221 GLY A CA 1
ATOM 1619 C C . GLY A 1 221 ? -29.231 4.802 -23.352 1.00 33.78 221 GLY A C 1
ATOM 1620 O O . GLY A 1 221 ? -28.475 5.645 -23.884 1.00 33.78 221 GLY A O 1
#

pLDDT: mean 84.99, std 16.43, range [33.78, 98.19]

Radius of gyration: 20.52 Å; chains: 1; bounding box: 51×36×61 Å

Foldseek 3Di:
DPDDDDLVRLLVQLVVCCPDPDNLVNLVSLVSNCVPPNLAPPDPCLVVLLVNLVSLLVVPDVCSLVSSLVSLVRCLVRPDPVCPVVNLSSLLSNLLSLLVPLPDQDVVSLVVSVVSLVVLDDPDPPLVSLVSSLVSLVSSLVSLVVRPPDPSSLVSQLVSLVSNCVSCVLALVSLQSNLVSCVVVVVNVSSVVSNVSSVVSVPDDPPDDDPDPPDDDDDDD

Secondary structure (DSSP, 8-state):
-PPPPPHHHHHHHHHHHHTSS-GGGGHHHHHHHHHHH-SSSSSS-HHHHHHHHHHHHHH--TTHHHHHHHHHHHHHHT--GGGGGGHHHHHHHHHHHHHHH-SS--HHHHHHHHHHHHHH--SS--HHHHHHHHHHHHHHHHHHHHSTTSHHHHHHHHHHHHHHHHH-TT-HHHHHHHHHHHHHTT-HHHHHHHHHHHHHHHSS---S-------------